Protein AF-A0A732A1H0-F1 (afdb_monomer_lite)

Structure (mmCIF, N/CA/C/O backbone):
data_AF-A0A732A1H0-F1
#
_entry.id   AF-A0A732A1H0-F1
#
loop_
_atom_site.group_PDB
_atom_site.id
_atom_site.type_symbol
_atom_site.label_atom_id
_atom_site.label_alt_id
_atom_site.label_comp_id
_atom_site.label_asym_id
_atom_site.label_entity_id
_atom_site.label_seq_id
_atom_site.pdbx_PDB_ins_code
_atom_site.Cartn_x
_atom_site.Cartn_y
_atom_site.Cartn_z
_atom_site.occupancy
_atom_site.B_iso_or_equiv
_atom_site.auth_seq_id
_atom_site.auth_comp_id
_atom_site.auth_asym_id
_atom_site.auth_atom_id
_atom_site.pdbx_PDB_model_num
ATOM 1 N N . MET A 1 1 ? 41.959 -55.874 57.777 1.00 43.78 1 MET A N 1
ATOM 2 C CA . MET A 1 1 ? 41.875 -55.236 56.446 1.00 43.78 1 MET A CA 1
ATOM 3 C C . MET A 1 1 ? 40.471 -55.474 55.916 1.00 43.78 1 MET A C 1
ATOM 5 O O . MET A 1 1 ? 40.170 -56.591 55.535 1.00 43.78 1 MET A O 1
ATOM 9 N N . SER A 1 2 ? 39.591 -54.479 55.993 1.00 42.12 2 SER A N 1
ATOM 10 C CA . SER A 1 2 ? 38.281 -54.511 55.333 1.00 42.12 2 SER A CA 1
ATOM 11 C C . SER A 1 2 ? 37.982 -53.074 54.918 1.00 42.12 2 SER A C 1
ATOM 13 O O . SER A 1 2 ? 37.911 -52.189 55.769 1.00 42.12 2 SER A O 1
ATOM 15 N N . ALA A 1 3 ? 38.016 -52.821 53.612 1.00 48.78 3 ALA A N 1
ATOM 16 C CA . ALA A 1 3 ? 38.018 -51.485 53.035 1.00 48.78 3 ALA A CA 1
ATOM 17 C C . ALA A 1 3 ? 36.585 -50.962 52.882 1.00 48.78 3 ALA A C 1
ATOM 19 O O . ALA A 1 3 ? 35.727 -51.621 52.302 1.00 48.78 3 ALA A O 1
ATOM 20 N N . ALA A 1 4 ? 36.364 -49.761 53.411 1.00 48.00 4 ALA A N 1
ATOM 21 C CA . ALA A 1 4 ? 35.123 -49.011 53.344 1.00 48.00 4 ALA A CA 1
ATOM 22 C C . ALA A 1 4 ? 34.749 -48.646 51.895 1.00 48.00 4 ALA A C 1
ATOM 24 O O . ALA A 1 4 ? 35.547 -48.054 51.163 1.00 48.00 4 ALA A O 1
ATOM 25 N N . SER A 1 5 ? 33.514 -48.960 51.502 1.00 50.69 5 SER A N 1
ATOM 26 C CA . SER A 1 5 ? 32.904 -48.497 50.254 1.00 50.69 5 SER A CA 1
ATOM 27 C C . SER A 1 5 ? 32.597 -47.000 50.346 1.00 50.69 5 SER A C 1
ATOM 29 O O . SER A 1 5 ? 31.922 -46.540 51.265 1.00 50.69 5 SER A O 1
ATOM 31 N N . ARG A 1 6 ? 33.140 -46.232 49.398 1.00 56.66 6 ARG A N 1
ATOM 32 C CA . ARG A 1 6 ? 33.041 -44.770 49.338 1.00 56.66 6 ARG A CA 1
ATOM 33 C C . ARG A 1 6 ? 31.642 -44.323 48.904 1.00 56.66 6 ARG A C 1
ATOM 35 O O . ARG A 1 6 ? 31.162 -44.716 47.846 1.00 56.66 6 ARG A O 1
ATOM 42 N N . LEU A 1 7 ? 31.048 -43.453 49.717 1.00 49.00 7 LEU A N 1
ATOM 43 C CA . LEU A 1 7 ? 29.914 -42.594 49.382 1.00 49.00 7 LEU A CA 1
ATOM 44 C C . LEU A 1 7 ? 30.325 -41.578 48.304 1.00 49.00 7 LEU A C 1
ATOM 46 O O . LEU A 1 7 ? 31.336 -40.894 48.462 1.00 49.00 7 LEU A O 1
ATOM 50 N N . TYR A 1 8 ? 29.518 -41.437 47.253 1.00 52.94 8 TYR A N 1
ATOM 51 C CA . TYR A 1 8 ? 29.560 -40.297 46.334 1.00 52.94 8 TYR A CA 1
ATOM 52 C C . TYR A 1 8 ? 28.301 -39.442 46.545 1.00 52.94 8 TYR A C 1
ATOM 54 O O . TYR A 1 8 ? 27.202 -39.939 46.296 1.00 52.94 8 TYR A O 1
ATOM 62 N N . PRO A 1 9 ? 28.419 -38.171 46.971 1.00 54.25 9 PRO A N 1
ATOM 63 C CA . PRO A 1 9 ? 27.331 -37.210 46.879 1.00 54.25 9 PRO A CA 1
ATOM 64 C C . PRO A 1 9 ? 27.423 -36.491 45.523 1.00 54.25 9 PRO A C 1
ATOM 66 O O . PRO A 1 9 ? 28.395 -35.784 45.260 1.00 54.25 9 PRO A O 1
ATOM 69 N N . LEU A 1 10 ? 26.430 -36.669 44.647 1.00 57.62 10 LEU A N 1
ATOM 70 C CA . LEU A 1 10 ? 26.255 -35.791 43.485 1.00 57.62 10 LEU A CA 1
ATOM 71 C C . LEU A 1 10 ? 25.492 -34.530 43.929 1.00 57.62 10 LEU A C 1
ATOM 73 O O . LEU A 1 10 ? 24.418 -34.668 44.522 1.00 57.62 10 LEU A O 1
ATOM 77 N N . PRO A 1 11 ? 26.011 -33.315 43.675 1.00 56.72 11 PRO A N 1
ATOM 78 C CA . PRO A 1 11 ? 25.349 -32.089 44.074 1.00 56.72 11 PRO A CA 1
ATOM 79 C C . PRO A 1 11 ? 24.254 -31.674 43.082 1.00 56.72 11 PRO A C 1
ATOM 81 O O . PRO A 1 11 ? 24.301 -31.946 41.885 1.00 56.72 11 PRO A O 1
ATOM 84 N N . PHE A 1 12 ? 23.277 -30.993 43.668 1.00 50.62 12 PHE A N 1
ATOM 85 C CA . PHE A 1 12 ? 22.170 -30.231 43.107 1.00 50.62 12 PHE A CA 1
ATOM 86 C C . PHE A 1 12 ? 22.496 -29.299 41.915 1.00 50.62 12 PHE A C 1
ATOM 88 O O . PHE A 1 12 ? 23.623 -28.838 41.757 1.00 50.62 12 PHE A O 1
ATOM 95 N N . LEU A 1 13 ? 21.396 -28.851 41.281 1.00 52.66 13 LEU A N 1
ATOM 96 C CA . LEU A 1 13 ? 21.139 -27.498 40.740 1.00 52.66 13 LEU A CA 1
ATOM 97 C C . LEU A 1 13 ? 21.421 -27.237 39.243 1.00 52.66 13 LEU A C 1
ATOM 99 O O . LEU A 1 13 ? 22.542 -26.929 38.859 1.00 52.66 13 LEU A O 1
ATOM 103 N N . ALA A 1 14 ? 20.348 -27.233 38.434 1.00 54.47 14 ALA A N 1
ATOM 104 C CA . ALA A 1 14 ? 19.978 -26.129 37.523 1.00 54.47 14 ALA A CA 1
ATOM 105 C C . ALA A 1 14 ? 18.698 -26.470 36.719 1.00 54.47 14 ALA A C 1
ATOM 107 O O . ALA A 1 14 ? 18.760 -26.886 35.566 1.00 54.47 14 ALA A O 1
ATOM 108 N N . VAL A 1 15 ? 17.519 -26.279 37.319 1.00 60.56 15 VAL A N 1
ATOM 109 C CA . VAL A 1 15 ? 16.239 -26.174 36.591 1.00 60.56 15 VAL A CA 1
ATOM 110 C C . VAL A 1 15 ? 15.593 -24.856 37.008 1.00 60.56 15 VAL A C 1
ATOM 112 O O . VAL A 1 15 ? 15.046 -24.768 38.101 1.00 60.56 15 VAL A O 1
ATOM 115 N N . ALA A 1 16 ? 15.751 -23.826 36.175 1.00 59.09 16 ALA A N 1
ATOM 116 C CA . ALA A 1 16 ? 15.149 -22.483 36.249 1.00 59.09 16 ALA A CA 1
ATOM 117 C C . ALA A 1 16 ? 15.863 -21.641 35.166 1.00 59.09 16 ALA A C 1
ATOM 119 O O . ALA A 1 16 ? 17.081 -21.566 35.201 1.00 59.09 16 ALA A O 1
ATOM 120 N N . ILE A 1 17 ? 15.279 -21.011 34.144 1.00 59.12 17 ILE A N 1
ATOM 121 C CA . ILE A 1 17 ? 13.940 -20.489 33.869 1.00 59.12 17 ILE A CA 1
ATOM 122 C C . ILE A 1 17 ? 13.812 -20.447 32.334 1.00 59.12 17 ILE A C 1
ATOM 124 O O . ILE A 1 17 ? 14.546 -19.713 31.679 1.00 59.12 17 ILE A O 1
ATOM 128 N N . LEU A 1 18 ? 12.877 -21.198 31.752 1.00 52.94 18 LEU A N 1
ATOM 129 C CA . LEU A 1 18 ? 12.307 -20.854 30.446 1.00 52.94 18 LEU A CA 1
ATOM 130 C C . LEU A 1 18 ? 10.990 -20.136 30.738 1.00 52.94 18 LEU A C 1
ATOM 132 O O . LEU A 1 18 ? 9.916 -20.731 30.711 1.00 52.94 18 LEU A O 1
ATOM 136 N N . ALA A 1 19 ? 11.088 -18.852 31.087 1.00 56.38 19 ALA A N 1
ATOM 137 C CA . ALA A 1 19 ? 9.957 -17.944 31.004 1.00 56.38 19 ALA A CA 1
ATOM 138 C C . ALA A 1 19 ? 9.660 -17.774 29.513 1.00 56.38 19 ALA A C 1
ATOM 140 O O . ALA A 1 19 ? 10.233 -16.924 28.836 1.00 56.38 19 ALA A O 1
ATOM 141 N N . GLY A 1 20 ? 8.828 -18.667 28.979 1.00 47.25 20 GLY A N 1
ATOM 142 C CA . GLY A 1 20 ? 8.253 -18.487 27.662 1.00 47.25 20 GLY A CA 1
ATOM 143 C C . GLY A 1 20 ? 7.483 -17.173 27.653 1.00 47.25 20 GLY A C 1
ATOM 144 O O . GLY A 1 20 ? 6.598 -16.962 28.484 1.00 47.25 20 GLY A O 1
ATOM 145 N N . CYS A 1 21 ? 7.810 -16.298 26.703 1.00 56.75 21 CYS A N 1
ATOM 146 C CA . CYS A 1 21 ? 6.903 -15.258 26.244 1.00 56.75 21 CYS A CA 1
ATOM 147 C C . CYS A 1 21 ? 5.673 -15.953 25.652 1.00 56.75 21 CYS A C 1
ATOM 149 O O . CYS A 1 21 ? 5.585 -16.204 24.454 1.00 56.75 21 CYS A O 1
ATOM 151 N N . SER A 1 22 ? 4.740 -16.324 26.524 1.00 49.91 22 SER A N 1
ATOM 152 C CA . SER A 1 22 ? 3.372 -16.632 26.151 1.00 49.91 22 SER A CA 1
ATOM 153 C C . SER A 1 22 ? 2.781 -15.333 25.615 1.00 49.91 22 SER A C 1
ATOM 155 O O . SER A 1 22 ? 2.341 -14.481 26.388 1.00 49.91 22 SER A O 1
ATOM 157 N N . SER A 1 23 ? 2.791 -15.175 24.292 1.00 51.81 23 SER A N 1
ATOM 158 C CA . SER A 1 23 ? 1.865 -14.292 23.596 1.00 51.81 23 SER A CA 1
ATOM 159 C C . SER A 1 23 ? 0.466 -14.583 24.131 1.00 51.81 23 SER A C 1
ATOM 161 O O . SER A 1 23 ? -0.092 -15.648 23.876 1.00 51.81 23 SER A O 1
ATOM 163 N N . GLN A 1 24 ? -0.086 -13.660 24.920 1.00 47.75 24 GLN A N 1
ATOM 164 C CA . GLN A 1 24 ? -1.501 -13.666 25.268 1.00 47.75 24 GLN A CA 1
ATOM 165 C C . GLN A 1 24 ? -2.293 -13.335 24.002 1.00 47.75 24 GLN A C 1
ATOM 167 O O . GLN A 1 24 ? -2.708 -12.206 23.765 1.00 47.75 24 GLN A O 1
ATOM 172 N N . SER A 1 25 ? -2.476 -14.342 23.158 1.00 49.91 25 SER A N 1
ATOM 173 C CA . SER A 1 25 ? -3.512 -14.347 22.141 1.00 49.91 25 SER A CA 1
ATOM 174 C C . SER A 1 25 ? -4.854 -14.480 22.863 1.00 49.91 25 SER A C 1
ATOM 176 O O . SER A 1 25 ? -5.181 -15.544 23.379 1.00 49.91 25 SER A O 1
ATOM 178 N N . GLY A 1 26 ? -5.603 -13.378 22.933 1.00 51.31 26 GLY A N 1
ATOM 179 C CA . GLY A 1 26 ? -7.014 -13.363 23.320 1.00 51.31 26 GLY A CA 1
ATOM 180 C C . GLY A 1 26 ? -7.285 -13.570 24.811 1.00 51.31 26 GLY A C 1
ATOM 181 O O . GLY A 1 26 ? -7.763 -14.625 25.224 1.00 51.31 26 GLY A O 1
ATOM 182 N N . GLN A 1 27 ? -7.091 -12.529 25.625 1.00 43.72 27 GLN A N 1
ATOM 183 C CA . GLN A 1 27 ? -7.929 -12.403 26.819 1.00 43.72 27 GLN A CA 1
ATOM 184 C C . GLN A 1 27 ? -9.376 -12.155 26.348 1.00 43.72 27 GLN A C 1
ATOM 186 O O . GLN A 1 27 ? -9.593 -11.271 25.517 1.00 43.72 27 GLN A O 1
ATOM 191 N N . PRO A 1 28 ? -10.375 -12.919 26.826 1.00 46.03 28 PRO A N 1
ATOM 192 C CA . PRO A 1 28 ? -11.767 -12.585 26.574 1.00 46.03 28 PRO A CA 1
ATOM 193 C C . PRO A 1 28 ? -12.039 -11.220 27.208 1.00 46.03 28 PRO A C 1
ATOM 195 O O . PRO A 1 28 ? -11.762 -11.029 28.393 1.00 46.03 28 PRO A O 1
ATOM 198 N N . VAL A 1 29 ? -12.550 -10.287 26.397 1.00 55.53 29 VAL A N 1
ATOM 199 C CA . VAL A 1 29 ? -12.941 -8.927 26.794 1.00 55.53 29 VAL A CA 1
ATOM 200 C C . VAL A 1 29 ? -13.600 -8.980 28.167 1.00 55.53 29 VAL A C 1
ATOM 202 O O . VAL A 1 29 ? -14.554 -9.742 28.371 1.00 55.53 29 VAL A O 1
ATOM 205 N N . SER A 1 30 ? -13.065 -8.212 29.121 1.00 51.94 30 SER A N 1
ATOM 206 C CA . SER A 1 30 ? -13.624 -8.170 30.468 1.00 51.94 30 SER A CA 1
ATOM 207 C C . SER A 1 30 ? -15.124 -7.866 30.365 1.00 51.94 30 SER A C 1
ATOM 209 O O . SER A 1 30 ? -15.546 -6.897 29.727 1.00 51.94 30 SER A O 1
ATOM 211 N N . LYS A 1 31 ? -15.960 -8.754 30.916 1.00 48.72 31 LYS A N 1
ATOM 212 C CA . LYS A 1 31 ? -17.414 -8.560 30.982 1.00 48.72 31 LYS A CA 1
ATOM 213 C C . LYS A 1 31 ? -17.686 -7.258 31.747 1.00 48.72 31 LYS A C 1
ATOM 215 O O . LYS A 1 31 ? -17.691 -7.274 32.973 1.00 48.72 31 LYS A O 1
ATOM 220 N N . GLY A 1 32 ? -17.907 -6.149 31.039 1.00 57.16 32 GLY A N 1
ATOM 221 C CA . GLY A 1 32 ? -18.253 -4.867 31.663 1.00 57.16 32 GLY A CA 1
ATOM 222 C C . GLY A 1 32 ? -17.909 -3.594 30.888 1.00 57.16 32 GLY A C 1
ATOM 223 O O . GLY A 1 32 ? -18.379 -2.527 31.285 1.00 57.16 32 GLY A O 1
ATOM 224 N N . GLU A 1 33 ? -17.134 -3.653 29.804 1.00 65.25 33 GLU A N 1
ATOM 225 C CA . GLU A 1 33 ? -16.800 -2.434 29.059 1.00 65.25 33 GLU A CA 1
ATOM 226 C C . GLU A 1 33 ? -18.007 -1.919 28.251 1.00 65.25 33 GLU A C 1
ATOM 228 O O . GLU A 1 33 ? -18.634 -2.657 27.487 1.00 65.25 33 GLU A O 1
ATOM 233 N N . LYS A 1 34 ? -18.382 -0.649 28.458 1.00 77.25 34 LYS A N 1
ATOM 234 C CA . LYS A 1 34 ? -19.536 -0.039 27.784 1.00 77.25 34 LYS A CA 1
ATOM 235 C C . LYS A 1 34 ? -19.195 0.237 26.313 1.00 77.25 34 LYS A C 1
ATOM 237 O O . LYS A 1 34 ? -18.153 0.842 26.067 1.00 77.25 34 LYS A O 1
ATOM 242 N N . PRO A 1 35 ? -20.077 -0.117 25.359 1.00 86.19 35 PRO A N 1
ATOM 243 C CA . PRO A 1 35 ? -19.950 0.306 23.968 1.00 86.19 35 PRO A CA 1
ATOM 244 C C . PRO A 1 35 ? -19.762 1.823 23.862 1.00 86.19 35 PRO A C 1
ATOM 246 O O . PRO A 1 35 ? -20.514 2.582 24.479 1.00 86.19 35 PRO A O 1
ATOM 249 N N . VAL A 1 36 ? -18.777 2.260 23.080 1.00 94.31 36 VAL A N 1
ATOM 250 C CA . VAL A 1 36 ? -18.505 3.680 22.812 1.00 94.31 36 VAL A CA 1
ATOM 251 C C . VAL A 1 36 ? -18.830 4.041 21.365 1.00 94.31 36 VAL A C 1
ATOM 253 O O . VAL A 1 36 ? -18.897 3.176 20.491 1.00 94.31 36 VAL A O 1
ATOM 256 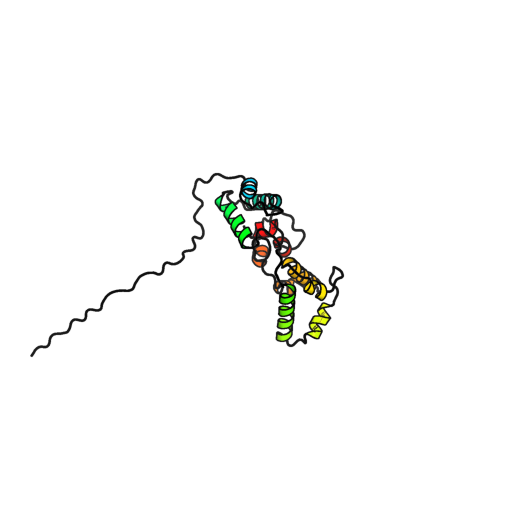N N . ASP A 1 37 ? -19.013 5.334 21.090 1.00 97.00 37 ASP A N 1
ATOM 257 C CA . ASP A 1 37 ? -19.057 5.815 19.708 1.00 97.00 37 ASP A CA 1
ATOM 258 C C . ASP A 1 37 ? -17.647 5.798 19.104 1.00 97.00 37 ASP A C 1
ATOM 260 O O . ASP A 1 37 ? -16.789 6.613 19.461 1.00 97.00 37 ASP A O 1
ATOM 264 N N . VAL A 1 38 ? -17.416 4.864 18.178 1.00 97.44 38 VAL A N 1
ATOM 265 C CA . VAL A 1 38 ? -16.110 4.631 17.549 1.00 97.44 38 VAL A CA 1
ATOM 266 C C . VAL A 1 38 ? -15.572 5.903 16.899 1.00 97.44 38 VAL A C 1
ATOM 268 O O . VAL A 1 38 ? -14.420 6.271 17.125 1.00 97.44 38 VAL A O 1
ATOM 271 N N . ALA A 1 39 ? -16.404 6.617 16.137 1.00 97.38 39 ALA A N 1
ATOM 272 C CA . ALA A 1 39 ? -15.960 7.800 15.408 1.00 97.38 39 ALA A CA 1
ATOM 273 C C . ALA A 1 39 ? -15.531 8.929 16.362 1.00 97.38 39 ALA A C 1
ATOM 275 O O . ALA A 1 39 ? -14.515 9.583 16.129 1.00 97.38 39 ALA A O 1
ATOM 276 N N . SER A 1 40 ? -16.270 9.152 17.454 1.00 97.19 40 SER A N 1
ATOM 277 C CA . SER A 1 40 ? -15.900 10.127 18.488 1.00 97.19 40 SER A CA 1
ATOM 278 C C . SER A 1 40 ? -14.568 9.786 19.163 1.00 97.19 40 SER A C 1
ATOM 280 O O . SER A 1 40 ? -13.690 10.648 19.258 1.00 97.19 40 SER A O 1
ATOM 282 N N . VAL A 1 41 ? -14.357 8.524 19.555 1.00 97.25 41 VAL A N 1
ATOM 283 C CA . VAL A 1 41 ? -13.092 8.101 20.182 1.00 97.25 41 VAL A CA 1
ATOM 284 C C . VAL A 1 41 ? -11.920 8.239 19.213 1.00 97.25 41 VAL A C 1
ATOM 286 O O . VAL A 1 41 ? -10.873 8.755 19.605 1.00 97.25 41 VAL A O 1
ATOM 289 N N . VAL A 1 42 ? -12.094 7.860 17.943 1.00 97.50 42 VAL A N 1
ATOM 290 C CA . VAL A 1 42 ? -11.058 8.036 16.914 1.00 97.50 42 VAL A CA 1
ATOM 291 C C . VAL A 1 42 ? -10.671 9.508 16.777 1.00 97.50 42 VAL A C 1
ATOM 293 O O . VAL A 1 42 ? -9.484 9.832 16.837 1.00 97.50 42 VAL A O 1
ATOM 296 N N . ARG A 1 43 ? -11.648 10.422 16.689 1.00 96.06 43 ARG A N 1
ATOM 297 C CA . ARG A 1 43 ? -11.370 11.869 16.672 1.00 96.06 43 ARG A CA 1
ATOM 298 C C . ARG A 1 43 ? -10.596 12.305 17.904 1.00 96.06 43 ARG A C 1
ATOM 300 O O . ARG A 1 43 ? -9.642 13.060 17.771 1.00 96.06 43 ARG A O 1
ATOM 307 N N . GLN A 1 44 ? -10.973 11.840 19.089 1.00 96.00 44 GLN A N 1
ATOM 308 C CA . GLN A 1 44 ? -10.312 12.247 20.323 1.00 96.00 44 GLN A CA 1
ATOM 309 C C . GLN A 1 44 ? -8.867 11.732 20.420 1.00 96.00 44 GLN A C 1
ATOM 311 O O . GLN A 1 44 ? -8.002 12.441 20.930 1.00 96.00 44 GLN A O 1
ATOM 316 N N . LYS A 1 45 ? -8.610 10.498 19.971 1.00 96.00 45 LYS A N 1
ATOM 317 C CA . LYS A 1 45 ? -7.331 9.799 20.175 1.00 96.00 45 LYS A CA 1
ATOM 318 C C . LYS A 1 45 ? -6.332 9.987 19.037 1.00 96.00 45 LYS A C 1
ATOM 320 O O . LYS A 1 45 ? -5.132 9.924 19.291 1.00 96.00 45 LYS A O 1
ATOM 325 N N . MET A 1 46 ? -6.786 10.241 17.809 1.00 96.00 46 MET A N 1
ATOM 326 C CA . MET A 1 46 ? -5.875 10.522 16.700 1.00 96.00 46 MET A CA 1
ATOM 327 C C . MET A 1 46 ? -5.171 11.878 16.876 1.00 96.00 46 MET A C 1
ATOM 329 O O . MET A 1 46 ? -5.845 12.874 17.166 1.00 96.00 46 MET A O 1
ATOM 333 N N . PRO A 1 47 ? -3.849 11.960 16.620 1.00 95.00 47 PRO A N 1
ATOM 334 C CA . PRO A 1 47 ? -3.106 13.214 16.646 1.00 95.00 47 PRO A CA 1
ATOM 335 C C . PRO A 1 47 ? -3.705 14.271 15.716 1.00 95.00 47 PRO A C 1
ATOM 337 O O . PRO A 1 47 ? -4.129 13.975 14.598 1.00 95.00 47 PRO A O 1
ATOM 340 N N . ALA A 1 48 ? -3.673 15.533 16.148 1.00 92.50 48 ALA A N 1
ATOM 341 C CA . ALA A 1 48 ? -4.203 16.654 15.371 1.00 92.50 48 ALA A CA 1
ATOM 342 C C . ALA A 1 48 ? -3.445 16.921 14.057 1.00 92.50 48 ALA A C 1
ATOM 344 O O . ALA A 1 48 ? -3.989 17.574 13.173 1.00 92.50 48 ALA A O 1
ATOM 345 N N . SER A 1 49 ? -2.217 16.411 13.920 1.00 92.06 49 SER A N 1
ATOM 346 C CA . SER A 1 49 ? -1.385 16.533 12.717 1.00 92.06 49 SER A CA 1
ATOM 347 C C . SER A 1 49 ? -1.844 15.654 11.549 1.00 92.06 49 SER A C 1
ATOM 349 O O . SER A 1 49 ? -1.409 15.878 10.418 1.00 92.06 49 SER A O 1
ATOM 351 N N . VAL A 1 50 ? -2.705 14.660 11.790 1.00 93.62 50 VAL A N 1
ATOM 352 C CA . VAL A 1 50 ? -3.231 13.803 10.722 1.00 93.62 50 VAL A CA 1
ATOM 353 C C . VAL A 1 50 ? -4.231 14.598 9.880 1.00 93.62 50 VAL A C 1
ATOM 355 O O . VAL A 1 50 ? -5.167 15.186 10.417 1.00 93.62 50 VAL A O 1
ATOM 358 N N . LYS A 1 51 ? -4.046 14.610 8.555 1.00 87.69 51 LYS A N 1
ATOM 359 C CA . LYS A 1 51 ? -4.845 15.437 7.632 1.00 87.69 51 LYS A CA 1
ATOM 360 C C . LYS A 1 51 ? -6.313 15.002 7.554 1.00 87.69 51 LYS A C 1
ATOM 362 O O . LYS A 1 51 ? -7.202 15.832 7.704 1.00 87.69 51 LYS A O 1
ATOM 367 N N . ASP A 1 52 ? -6.567 13.703 7.395 1.00 89.19 52 ASP A N 1
ATOM 368 C CA . ASP A 1 52 ? -7.896 13.174 7.048 1.00 89.19 52 ASP A CA 1
ATOM 369 C C . ASP A 1 52 ? -8.614 12.493 8.228 1.00 89.19 52 ASP A C 1
ATOM 371 O O . ASP A 1 52 ? -9.280 11.472 8.061 1.00 89.19 52 ASP A O 1
ATOM 375 N N . ARG A 1 53 ? -8.494 13.042 9.446 1.00 94.62 53 ARG A N 1
ATOM 376 C CA . ARG A 1 53 ? -9.029 12.434 10.691 1.00 94.62 53 ARG A CA 1
ATOM 377 C C . ARG A 1 53 ? -10.503 12.037 10.610 1.00 94.62 53 ARG A C 1
ATOM 379 O O . ARG A 1 53 ? -10.885 11.002 11.146 1.00 94.62 53 ARG A O 1
ATOM 386 N N . GLU A 1 54 ? -11.324 12.833 9.930 1.00 95.00 54 GLU A N 1
ATOM 387 C CA . GLU A 1 54 ? -12.747 12.522 9.746 1.00 95.00 54 GLU A CA 1
ATOM 388 C C . GLU A 1 54 ? -12.977 11.305 8.846 1.00 95.00 54 GLU A C 1
ATOM 390 O O . GLU A 1 54 ? -13.856 10.489 9.129 1.00 95.00 54 GLU A O 1
ATOM 395 N N . ALA A 1 55 ? -12.174 11.145 7.790 1.00 95.12 55 ALA A N 1
ATOM 396 C CA . ALA A 1 55 ? -12.248 9.971 6.927 1.00 95.12 55 ALA A CA 1
ATOM 397 C C . ALA A 1 55 ? -11.840 8.711 7.702 1.00 95.12 55 ALA A C 1
ATOM 399 O O . ALA A 1 55 ? -12.570 7.725 7.684 1.00 95.12 55 ALA A O 1
ATOM 400 N N . TRP A 1 56 ? -10.755 8.784 8.477 1.00 97.12 56 TRP A N 1
ATOM 401 C CA . TRP A 1 56 ? -10.325 7.702 9.368 1.00 97.12 56 TRP A CA 1
ATOM 402 C C . TRP A 1 56 ? -11.401 7.317 10.388 1.00 97.12 56 TRP A C 1
ATOM 404 O O . TRP A 1 56 ? -11.719 6.140 10.534 1.00 97.12 56 TRP A O 1
ATOM 414 N N . ALA A 1 57 ? -12.012 8.295 11.061 1.00 97.81 57 ALA A N 1
ATOM 415 C CA . ALA A 1 57 ? -13.083 8.046 12.024 1.00 97.81 57 ALA A CA 1
ATOM 416 C C . ALA A 1 57 ? -14.281 7.327 11.388 1.00 97.81 57 ALA A C 1
ATOM 418 O O . ALA A 1 57 ? -14.823 6.385 11.970 1.00 97.81 57 ALA A O 1
ATOM 419 N N . LYS A 1 58 ? -14.679 7.744 10.181 1.00 98.12 58 LYS A N 1
ATOM 420 C CA . LYS A 1 58 ? -15.769 7.115 9.428 1.00 98.12 58 LYS A CA 1
ATOM 421 C C . LYS A 1 58 ? -15.414 5.698 8.973 1.00 98.12 58 LYS A C 1
ATOM 423 O O . LYS A 1 58 ? -16.248 4.797 9.103 1.00 98.12 58 LYS A O 1
ATOM 428 N N . ASP A 1 59 ? -14.213 5.509 8.441 1.00 98.00 59 ASP A N 1
ATOM 429 C CA . ASP A 1 59 ? -13.761 4.226 7.910 1.00 98.00 59 ASP A CA 1
ATOM 430 C C . ASP A 1 59 ? -13.623 3.199 9.041 1.00 98.00 59 ASP A C 1
ATOM 432 O O . ASP A 1 59 ? -14.221 2.131 8.948 1.00 98.00 59 ASP A O 1
ATOM 436 N N . ILE A 1 60 ? -12.986 3.553 10.167 1.00 98.31 60 ILE A N 1
ATOM 437 C CA . ILE A 1 60 ? -12.876 2.675 11.348 1.00 98.31 60 ILE A CA 1
ATOM 438 C C . ILE A 1 60 ? -14.261 2.345 11.921 1.00 98.31 60 ILE A C 1
ATOM 440 O O . ILE A 1 60 ? -14.548 1.182 12.200 1.00 98.31 60 ILE A O 1
ATOM 444 N N . ALA A 1 61 ? -15.158 3.327 12.063 1.00 98.38 61 ALA A N 1
ATOM 445 C CA . ALA A 1 61 ? -16.513 3.062 12.554 1.00 98.38 61 ALA A CA 1
ATOM 446 C C . ALA A 1 61 ? -17.288 2.098 11.638 1.00 98.38 61 ALA A C 1
ATOM 448 O O . ALA A 1 61 ? -18.007 1.217 12.117 1.00 98.38 61 ALA A O 1
ATOM 449 N N . THR A 1 62 ? -17.120 2.236 10.321 1.00 98.56 62 THR A N 1
ATOM 450 C CA . THR A 1 62 ? -17.726 1.327 9.341 1.00 98.56 62 THR A CA 1
ATOM 451 C C . THR A 1 62 ? -17.104 -0.065 9.425 1.00 98.56 62 THR A C 1
ATOM 453 O O . THR A 1 62 ? -17.846 -1.046 9.426 1.00 98.56 62 THR A O 1
ATOM 456 N N . THR A 1 63 ? -15.781 -0.161 9.575 1.00 98.38 63 THR A N 1
ATOM 457 C CA . THR A 1 63 ? -15.066 -1.425 9.786 1.00 98.38 63 THR A CA 1
ATOM 458 C C . THR A 1 63 ? -15.607 -2.168 11.001 1.00 98.38 63 THR A C 1
ATOM 460 O O . THR A 1 63 ? -16.130 -3.271 10.837 1.00 98.38 63 THR A O 1
ATOM 463 N N . PHE A 1 64 ? -15.632 -1.526 12.175 1.00 98.38 64 PHE A N 1
ATOM 464 C CA . PHE A 1 64 ? -16.160 -2.115 13.412 1.00 98.38 64 PHE A CA 1
ATOM 465 C C . PHE A 1 64 ? -17.594 -2.615 13.244 1.00 98.38 64 PHE A C 1
ATOM 467 O O . PHE A 1 64 ? -17.910 -3.746 13.614 1.00 98.38 64 PHE A O 1
ATOM 474 N N . LYS A 1 65 ? -18.460 -1.795 12.640 1.00 98.06 65 LYS A N 1
ATOM 475 C CA . LYS A 1 65 ? -19.858 -2.162 12.408 1.00 98.06 65 LYS A CA 1
ATOM 476 C C . LYS A 1 65 ? -19.994 -3.348 11.451 1.00 98.06 65 LYS A C 1
ATOM 478 O O . LYS A 1 65 ? -20.782 -4.247 11.719 1.00 98.06 65 LYS A O 1
ATOM 483 N N . SER A 1 66 ? -19.268 -3.336 10.335 1.00 98.00 66 SER A N 1
ATOM 484 C CA . SER A 1 66 ? -19.382 -4.359 9.286 1.00 98.00 66 SER A CA 1
ATOM 485 C C . SER A 1 66 ? -18.861 -5.728 9.721 1.00 98.00 66 SER A C 1
ATOM 487 O O . SER A 1 66 ? -19.416 -6.742 9.311 1.00 98.00 66 SER A O 1
ATOM 489 N N . GLN A 1 67 ? -17.842 -5.752 10.580 1.00 96.94 67 GLN A N 1
ATOM 490 C CA . GLN A 1 67 ? -17.244 -6.979 11.098 1.00 96.94 67 GLN A CA 1
ATOM 491 C C . GLN A 1 67 ? -17.836 -7.422 12.449 1.00 96.94 67 GLN A C 1
ATOM 493 O O . GLN A 1 67 ? -17.496 -8.489 12.952 1.00 96.94 67 GLN A O 1
ATOM 498 N N . GLY A 1 68 ? -18.728 -6.623 13.049 1.00 96.00 68 GLY A N 1
ATOM 499 C CA . GLY A 1 68 ? -19.344 -6.938 14.341 1.00 96.00 68 GLY A CA 1
ATOM 500 C C . GLY A 1 68 ? -18.372 -6.870 15.524 1.00 96.00 68 GLY A C 1
ATOM 501 O O . GLY A 1 68 ? -18.550 -7.590 16.506 1.00 96.00 68 GLY A O 1
ATOM 502 N N . LEU A 1 69 ? -17.345 -6.022 15.437 1.00 95.88 69 LEU A N 1
ATOM 503 C CA . LEU A 1 69 ? -16.343 -5.862 16.489 1.00 95.88 69 LEU A CA 1
ATOM 504 C C . LEU A 1 69 ? -16.922 -5.107 17.683 1.00 95.88 69 LEU A C 1
ATOM 506 O O . LEU A 1 69 ? -17.688 -4.154 17.525 1.00 95.88 69 LEU A O 1
ATOM 510 N N . ALA A 1 70 ? -16.511 -5.497 18.891 1.00 95.81 70 ALA A N 1
ATOM 511 C CA . ALA A 1 70 ? -16.900 -4.791 20.103 1.00 95.81 70 ALA A CA 1
ATOM 512 C C . ALA A 1 70 ? -16.314 -3.364 20.082 1.00 95.81 70 ALA A C 1
ATOM 514 O O . ALA A 1 70 ? -15.088 -3.217 20.043 1.00 95.81 70 ALA A O 1
ATOM 515 N N . PRO A 1 71 ? -17.146 -2.306 20.117 1.00 96.06 71 PRO A N 1
ATOM 516 C CA . PRO A 1 71 ? -16.672 -0.929 20.084 1.00 96.06 71 PRO A CA 1
ATOM 517 C C . PRO A 1 71 ? -16.229 -0.513 21.489 1.00 96.06 71 PRO A C 1
ATOM 519 O O . PRO A 1 71 ? -16.945 0.196 22.193 1.00 96.06 71 PRO A O 1
ATOM 522 N N . THR A 1 72 ? -15.071 -1.007 21.922 1.00 96.38 72 THR A N 1
ATOM 523 C CA . THR A 1 72 ? -14.425 -0.634 23.187 1.00 96.38 72 THR A CA 1
ATOM 524 C C . THR A 1 72 ? -13.266 0.322 22.934 1.00 96.38 72 THR A C 1
ATOM 526 O O . THR A 1 72 ? -12.713 0.369 21.833 1.00 96.38 72 THR A O 1
ATOM 529 N N . VAL A 1 73 ? -12.878 1.100 23.949 1.00 95.69 73 VAL A N 1
ATOM 530 C CA . VAL A 1 73 ? -11.733 2.017 23.822 1.00 95.69 73 VAL A CA 1
ATOM 531 C C . VAL A 1 73 ? -10.451 1.233 23.561 1.00 95.69 73 VAL A C 1
ATOM 533 O O . VAL A 1 73 ? -9.634 1.678 22.759 1.00 95.69 73 VAL A O 1
ATOM 536 N N . GLU A 1 74 ? -10.297 0.064 24.188 1.00 95.31 74 GLU A N 1
ATOM 537 C CA . GLU A 1 74 ? -9.164 -0.836 23.967 1.00 95.31 74 GLU A CA 1
ATOM 538 C C . GLU A 1 74 ? -9.043 -1.242 22.491 1.00 95.31 74 GLU A C 1
ATOM 540 O O . GLU A 1 74 ? -8.019 -0.961 21.871 1.00 95.31 74 GLU A O 1
ATOM 545 N N . ASN A 1 75 ? -10.103 -1.792 21.888 1.00 96.25 75 ASN A N 1
ATOM 546 C CA . ASN A 1 75 ? -10.070 -2.236 20.490 1.00 96.25 75 ASN A CA 1
ATOM 547 C C . ASN A 1 75 ? -9.779 -1.083 19.522 1.00 96.25 75 ASN A C 1
ATOM 549 O O . ASN A 1 75 ? -8.990 -1.229 18.590 1.00 96.25 75 ASN A O 1
ATOM 553 N N . ILE A 1 76 ? -10.390 0.084 19.749 1.00 97.88 76 ILE A N 1
ATOM 554 C CA . ILE A 1 76 ? -10.172 1.267 18.907 1.00 97.88 76 ILE A CA 1
ATOM 555 C C . ILE A 1 76 ? -8.718 1.741 19.018 1.00 97.88 76 ILE A C 1
ATOM 557 O O . ILE A 1 76 ? -8.079 2.018 18.003 1.00 97.88 76 ILE A O 1
ATOM 561 N N . CYS A 1 77 ? -8.175 1.817 20.236 1.00 97.38 77 CYS A N 1
ATOM 562 C CA . CYS A 1 77 ? -6.786 2.212 20.459 1.00 97.38 77 CYS A CA 1
ATOM 563 C C . CYS A 1 77 ? -5.797 1.215 19.845 1.00 97.38 77 CYS A C 1
ATOM 565 O O . CYS A 1 77 ? -4.777 1.656 19.326 1.00 97.38 77 CYS A O 1
ATOM 567 N N . SER A 1 78 ? -6.102 -0.085 19.844 1.00 97.75 78 SER A N 1
ATOM 568 C CA . SER A 1 78 ? -5.284 -1.108 19.182 1.00 97.75 78 SER A CA 1
ATOM 569 C C . SER A 1 78 ? -5.183 -0.873 17.672 1.00 97.75 78 SER A C 1
ATOM 571 O O . SER A 1 78 ? -4.077 -0.835 17.136 1.00 97.75 78 SER A O 1
ATOM 573 N N . VAL A 1 79 ? -6.306 -0.611 16.993 1.00 97.94 79 VAL A N 1
ATOM 574 C CA . VAL A 1 79 ? -6.312 -0.287 15.552 1.00 97.94 79 VAL A CA 1
ATOM 575 C C . VAL A 1 79 ? -5.520 0.990 15.266 1.00 97.94 79 VAL A C 1
ATOM 577 O O . VAL A 1 79 ? -4.687 1.022 14.359 1.00 97.94 79 VAL A O 1
ATOM 580 N N . LEU A 1 80 ? -5.735 2.039 16.065 1.00 97.81 80 LEU A N 1
ATOM 581 C CA . LEU A 1 80 ? -5.007 3.301 15.918 1.00 97.81 80 LEU A CA 1
ATOM 582 C C . LEU A 1 80 ? -3.501 3.135 16.158 1.00 97.81 80 LEU A C 1
ATOM 584 O O . LEU A 1 80 ? -2.702 3.715 15.426 1.00 97.81 80 LEU A O 1
ATOM 588 N N . ALA A 1 81 ? -3.106 2.334 17.148 1.00 97.81 81 ALA A N 1
ATOM 589 C CA . ALA A 1 81 ? -1.706 2.082 17.468 1.00 97.81 81 ALA A CA 1
ATOM 590 C C . ALA A 1 81 ? -0.978 1.378 16.316 1.00 97.81 81 ALA A C 1
ATOM 592 O O . ALA A 1 81 ? 0.096 1.831 15.918 1.00 97.81 81 ALA A O 1
ATOM 593 N N . VAL A 1 82 ? -1.581 0.335 15.735 1.00 97.38 82 VAL A N 1
ATOM 594 C CA . VAL A 1 82 ? -1.014 -0.361 14.568 1.00 97.38 82 VAL A CA 1
ATOM 595 C C . VAL A 1 82 ? -0.904 0.595 13.382 1.00 97.38 82 VAL A C 1
ATOM 597 O O . VAL A 1 82 ? 0.171 0.745 12.813 1.00 97.38 82 VAL A O 1
ATOM 600 N N . ALA A 1 83 ? -1.966 1.332 13.052 1.00 97.00 83 ALA A N 1
ATOM 601 C CA . ALA A 1 83 ? -1.929 2.285 11.944 1.00 97.00 83 ALA A CA 1
ATOM 602 C C . ALA A 1 83 ? -0.873 3.398 12.123 1.00 97.00 83 ALA A C 1
ATOM 604 O O . ALA A 1 83 ? -0.242 3.839 11.157 1.00 97.00 83 ALA A O 1
ATOM 605 N N . GLN A 1 84 ? -0.653 3.855 13.359 1.00 96.31 84 GLN A N 1
ATOM 606 C CA . GLN A 1 84 ? 0.402 4.816 13.682 1.00 96.31 84 GLN A CA 1
ATOM 607 C C . GLN A 1 84 ? 1.800 4.214 13.511 1.00 96.31 84 GLN A C 1
ATOM 609 O O . GLN A 1 84 ? 2.685 4.909 13.010 1.00 96.31 84 GLN A O 1
ATOM 614 N N . GLN A 1 85 ? 2.010 2.968 13.939 1.00 96.12 85 GLN A N 1
ATOM 615 C CA . GLN A 1 85 ? 3.300 2.286 13.835 1.00 96.12 85 GLN A CA 1
ATOM 616 C C . GLN A 1 85 ? 3.654 1.969 12.380 1.00 96.12 85 GLN A C 1
ATOM 618 O O . GLN A 1 85 ? 4.765 2.259 11.945 1.00 96.12 85 GLN A O 1
ATOM 623 N N . GLU A 1 86 ? 2.707 1.403 11.636 1.00 95.19 86 GLU A N 1
ATOM 624 C CA . GLU A 1 86 ? 2.962 0.853 10.304 1.00 95.19 86 GLU A CA 1
ATOM 625 C C . GLU A 1 86 ? 3.073 1.929 9.223 1.00 95.19 86 GLU A C 1
ATOM 627 O O . GLU A 1 86 ? 3.798 1.765 8.243 1.00 95.19 86 GLU A O 1
ATOM 632 N N . SER A 1 87 ? 2.364 3.049 9.378 1.00 94.00 87 SER A N 1
ATOM 633 C CA . SER A 1 87 ? 2.327 4.068 8.326 1.00 94.00 87 SER A CA 1
ATOM 634 C C . SER A 1 87 ? 2.321 5.514 8.802 1.00 94.00 87 SER A C 1
ATOM 636 O O . SER A 1 87 ? 2.337 6.439 7.986 1.00 94.00 87 SER A O 1
ATOM 638 N N . GLY A 1 88 ? 2.263 5.747 10.113 1.00 94.94 88 GLY A N 1
ATOM 639 C CA . GLY A 1 88 ? 2.057 7.089 10.645 1.00 94.94 88 GLY A CA 1
ATOM 640 C C . GLY A 1 88 ? 0.748 7.718 10.168 1.00 94.94 88 GLY A C 1
ATOM 641 O O . GLY A 1 88 ? 0.717 8.916 9.881 1.00 94.94 88 GLY A O 1
ATOM 642 N N . TYR A 1 89 ? -0.311 6.907 10.060 1.00 95.50 89 TYR A N 1
ATOM 643 C CA . TYR A 1 89 ? -1.621 7.294 9.530 1.00 95.50 89 TYR A CA 1
ATOM 644 C C . TYR A 1 89 ? -1.601 7.759 8.063 1.00 95.50 89 TYR A C 1
ATOM 646 O O . TYR A 1 89 ? -2.291 8.713 7.688 1.00 95.50 89 TYR A O 1
ATOM 654 N N . GLN A 1 90 ? -0.836 7.076 7.209 1.00 93.56 90 GLN A N 1
ATOM 655 C CA . GLN A 1 90 ? -0.790 7.337 5.767 1.00 93.56 90 GLN A CA 1
ATOM 656 C C . GLN A 1 90 ? -1.062 6.052 4.989 1.00 93.56 90 GLN A C 1
ATOM 658 O O . GLN A 1 90 ? -0.371 5.063 5.154 1.00 93.56 90 GLN A O 1
ATOM 663 N N . ALA A 1 91 ? -2.054 6.043 4.100 1.00 90.56 91 ALA A N 1
ATOM 664 C CA . ALA A 1 91 ? -2.379 4.813 3.374 1.00 90.56 91 ALA A CA 1
ATOM 665 C C . ALA A 1 91 ? -1.303 4.386 2.357 1.00 90.56 91 ALA A C 1
ATOM 667 O O . ALA A 1 91 ? -1.175 3.204 2.058 1.00 90.56 91 ALA A O 1
ATOM 668 N N . ASP A 1 92 ? -0.552 5.348 1.820 1.00 92.81 92 ASP A N 1
ATOM 669 C CA . ASP A 1 92 ? 0.464 5.128 0.786 1.00 92.81 92 ASP A CA 1
ATOM 670 C C . ASP A 1 92 ? 1.659 6.073 1.025 1.00 92.81 92 ASP A C 1
ATOM 672 O O . ASP A 1 92 ? 1.790 7.097 0.344 1.00 92.81 92 ASP A O 1
ATOM 676 N N . PRO A 1 93 ? 2.474 5.819 2.069 1.00 92.44 93 PRO A N 1
ATOM 677 C CA . PRO A 1 93 ? 3.599 6.678 2.411 1.00 92.44 93 PRO A CA 1
ATOM 678 C C . PRO A 1 93 ? 4.705 6.607 1.349 1.00 92.44 93 PRO A C 1
ATOM 680 O O . PRO A 1 93 ? 4.862 5.628 0.619 1.00 92.44 93 PRO A O 1
ATOM 683 N N . VAL A 1 94 ? 5.513 7.666 1.277 1.00 94.88 94 VAL A N 1
ATOM 684 C CA . VAL A 1 94 ? 6.689 7.698 0.399 1.00 94.88 94 VAL A CA 1
ATOM 685 C C . VAL A 1 94 ? 7.775 6.781 0.951 1.00 94.88 94 VAL A C 1
ATOM 687 O O . VAL A 1 94 ? 8.166 6.915 2.109 1.00 94.88 94 VAL A O 1
ATOM 690 N N . VAL A 1 95 ? 8.322 5.923 0.089 1.00 95.12 95 VAL A N 1
ATOM 691 C CA . VAL A 1 95 ? 9.488 5.086 0.382 1.00 95.12 95 VAL A CA 1
ATOM 692 C C . VAL A 1 95 ? 10.746 5.774 -0.169 1.00 95.12 95 VAL A C 1
ATOM 694 O O . VAL A 1 95 ? 10.890 5.927 -1.390 1.00 95.12 95 VAL A O 1
ATOM 697 N N . PRO A 1 96 ? 11.677 6.228 0.693 1.00 96.19 96 PRO A N 1
ATOM 698 C CA . PRO A 1 96 ? 12.897 6.889 0.245 1.00 96.19 96 PRO A CA 1
ATOM 699 C C . PRO A 1 96 ? 13.730 5.995 -0.680 1.00 96.19 96 PRO A C 1
ATOM 701 O O . PRO A 1 96 ? 14.065 4.864 -0.342 1.00 96.19 96 PRO A O 1
ATOM 704 N N . GLY A 1 97 ? 14.087 6.514 -1.857 1.00 97.19 97 GLY A N 1
ATOM 705 C CA . GLY A 1 97 ? 14.928 5.795 -2.817 1.00 97.19 97 GLY A CA 1
ATOM 706 C C . GLY A 1 97 ? 14.242 4.638 -3.554 1.00 97.19 97 GLY A C 1
ATOM 707 O O . GLY A 1 97 ? 14.945 3.875 -4.213 1.00 97.19 97 GLY A O 1
ATOM 708 N N . LEU A 1 98 ? 12.907 4.517 -3.498 1.00 97.75 98 LEU A N 1
ATOM 709 C CA . LEU A 1 98 ? 12.167 3.399 -4.101 1.00 97.75 98 LEU A CA 1
ATOM 710 C C . LEU A 1 98 ? 12.498 3.163 -5.580 1.00 97.75 98 LEU A C 1
ATOM 712 O O . LEU A 1 98 ? 12.722 2.025 -5.970 1.00 97.75 98 LEU A O 1
ATOM 716 N N . SER A 1 99 ? 12.592 4.226 -6.381 1.00 97.94 99 SER A N 1
ATOM 717 C CA . SER A 1 99 ? 13.017 4.158 -7.789 1.00 97.94 99 SER A CA 1
ATOM 718 C C . SER A 1 99 ? 14.350 3.422 -7.968 1.00 97.94 99 SER A C 1
ATOM 720 O O . SER A 1 99 ? 14.446 2.468 -8.739 1.00 97.94 99 SER A O 1
ATOM 722 N N . LYS A 1 100 ? 15.362 3.778 -7.168 1.00 98.12 100 LYS A N 1
ATOM 723 C CA . LYS A 1 100 ? 16.674 3.121 -7.203 1.00 98.12 100 LYS A CA 1
ATOM 724 C C . LYS A 1 100 ? 16.577 1.645 -6.811 1.00 98.12 100 LYS A C 1
ATOM 726 O O . LYS A 1 100 ? 17.198 0.812 -7.461 1.00 98.12 100 LYS A O 1
ATOM 731 N N . ILE A 1 101 ? 15.805 1.327 -5.772 1.00 97.25 101 ILE A N 1
ATOM 732 C CA . ILE A 1 101 ? 15.609 -0.053 -5.298 1.00 97.25 101 ILE A CA 1
ATOM 733 C C . ILE A 1 101 ? 14.906 -0.897 -6.369 1.00 97.25 101 ILE A C 1
ATOM 735 O O . ILE A 1 101 ? 15.326 -2.020 -6.644 1.00 97.25 101 ILE A O 1
ATOM 739 N N . ALA A 1 102 ? 13.870 -0.349 -7.008 1.00 97.62 102 ALA A N 1
ATOM 740 C CA . ALA A 1 102 ? 13.134 -1.023 -8.070 1.00 97.62 102 ALA A CA 1
ATOM 741 C C . ALA A 1 102 ? 14.044 -1.350 -9.264 1.00 97.62 102 ALA A C 1
ATOM 743 O O . ALA A 1 102 ? 14.067 -2.495 -9.714 1.00 97.62 102 ALA A O 1
ATOM 744 N N . TRP A 1 103 ? 14.847 -0.385 -9.725 1.00 98.06 103 TRP A N 1
ATOM 745 C CA . TRP A 1 103 ? 15.828 -0.612 -10.790 1.00 98.06 103 TRP A CA 1
ATOM 746 C C . TRP A 1 103 ? 16.886 -1.650 -10.411 1.00 98.06 103 TRP A C 1
ATOM 748 O O . TRP A 1 103 ? 17.160 -2.550 -11.199 1.00 98.06 103 TRP A O 1
ATOM 758 N N . GLN A 1 104 ? 17.418 -1.593 -9.187 1.00 97.69 104 GLN A N 1
ATOM 759 C CA . GLN A 1 104 ? 18.375 -2.591 -8.701 1.00 97.69 104 GLN A CA 1
ATOM 760 C C . GLN A 1 104 ? 17.795 -4.011 -8.713 1.00 97.69 104 GLN A C 1
ATOM 762 O O . GLN A 1 104 ? 18.493 -4.951 -9.084 1.00 97.69 104 GLN A O 1
ATOM 767 N N . GLU A 1 105 ? 16.526 -4.188 -8.337 1.00 96.50 105 GLU A N 1
ATOM 768 C CA . GLU A 1 105 ? 15.878 -5.502 -8.373 1.00 96.50 105 GLU A CA 1
ATOM 769 C C . GLU A 1 105 ? 15.610 -5.983 -9.807 1.00 96.50 105 GLU A C 1
ATOM 771 O O . GLU A 1 105 ? 15.759 -7.175 -10.087 1.00 96.50 105 GLU A O 1
ATOM 776 N N . ILE A 1 106 ? 15.254 -5.078 -10.725 1.00 96.50 106 ILE A N 1
ATOM 777 C CA . ILE A 1 106 ? 15.111 -5.389 -12.156 1.00 96.50 106 ILE A CA 1
ATOM 778 C C . ILE A 1 106 ? 16.449 -5.873 -12.724 1.00 96.50 106 ILE A C 1
ATOM 780 O O . ILE A 1 106 ? 16.503 -6.960 -13.306 1.00 96.50 106 ILE A O 1
ATOM 784 N N . ASP A 1 107 ? 17.525 -5.118 -12.497 1.00 97.81 107 ASP A N 1
ATOM 785 C CA . ASP A 1 107 ? 18.865 -5.436 -12.994 1.00 97.81 107 ASP A CA 1
ATOM 786 C C . ASP A 1 107 ? 19.367 -6.760 -12.410 1.00 97.81 107 ASP A C 1
ATOM 788 O O . ASP A 1 107 ? 19.766 -7.662 -13.146 1.00 97.81 107 ASP A O 1
ATOM 792 N N . ARG A 1 108 ? 19.221 -6.952 -11.095 1.00 97.56 108 ARG A N 1
ATOM 793 C CA . ARG A 1 108 ? 19.591 -8.200 -10.413 1.00 97.56 108 ARG A CA 1
ATOM 794 C C . ARG A 1 108 ? 18.835 -9.412 -10.966 1.00 97.56 108 ARG A C 1
ATOM 796 O O . ARG A 1 108 ? 19.404 -10.500 -11.097 1.00 97.56 108 ARG A O 1
ATOM 803 N N . ARG A 1 109 ? 17.537 -9.274 -11.274 1.00 95.81 109 ARG A N 1
ATOM 804 C CA . ARG A 1 109 ? 16.747 -10.358 -11.889 1.00 95.81 109 ARG A CA 1
ATOM 805 C C . ARG A 1 109 ? 17.197 -10.641 -13.319 1.00 95.81 109 ARG A C 1
ATOM 807 O O . ARG A 1 109 ? 17.258 -11.815 -13.682 1.00 95.81 109 ARG A O 1
ATOM 814 N N . ALA A 1 110 ? 17.516 -9.608 -14.097 1.00 97.12 110 ALA A N 1
ATOM 815 C CA . ALA A 1 110 ? 18.030 -9.747 -15.455 1.00 97.12 110 ALA A CA 1
ATOM 816 C C . ALA A 1 110 ? 19.373 -10.490 -15.469 1.00 97.12 110 ALA A C 1
ATOM 818 O O . ALA A 1 110 ? 19.519 -11.478 -16.188 1.00 97.12 110 ALA A O 1
ATOM 819 N N . GLU A 1 111 ? 20.301 -10.097 -14.596 1.00 97.31 111 GLU A N 1
ATOM 820 C CA . GLU A 1 111 ? 21.600 -10.752 -14.424 1.00 97.31 111 GLU A CA 1
ATOM 821 C C . GLU A 1 111 ? 21.455 -12.224 -14.031 1.00 97.31 111 GLU A C 1
ATOM 823 O O . GLU A 1 111 ? 22.076 -13.090 -14.643 1.00 97.31 111 GLU A O 1
ATOM 828 N N . ARG A 1 112 ? 20.571 -12.539 -13.073 1.00 97.31 112 ARG A N 1
ATOM 829 C CA . ARG A 1 112 ? 20.293 -13.929 -12.663 1.00 97.31 112 ARG A CA 1
ATOM 830 C C . ARG A 1 112 ? 19.789 -14.797 -13.821 1.00 97.31 112 ARG A C 1
ATOM 832 O O . ARG A 1 112 ? 20.003 -16.008 -13.821 1.00 97.31 112 ARG A O 1
ATOM 839 N N . LEU A 1 113 ? 19.101 -14.190 -14.784 1.00 96.69 113 LEU A N 1
ATOM 840 C CA . LEU A 1 113 ? 18.596 -14.850 -15.987 1.00 96.69 113 LEU A CA 1
ATOM 841 C C . LEU A 1 113 ? 19.554 -14.724 -17.185 1.00 96.69 113 LEU A C 1
ATOM 843 O O . LEU A 1 113 ? 19.200 -15.161 -18.275 1.00 96.69 113 LEU A O 1
ATOM 847 N N . HIS A 1 114 ? 20.757 -14.172 -16.991 1.00 97.19 114 HIS A N 1
ATOM 848 C CA . HIS A 1 114 ? 21.756 -13.916 -18.035 1.00 97.19 114 HIS A CA 1
ATOM 849 C C . HIS A 1 114 ? 21.228 -13.051 -19.192 1.00 97.19 114 HIS A C 1
ATOM 851 O O . HIS A 1 114 ? 21.646 -13.198 -20.341 1.00 97.19 114 HIS A O 1
ATOM 857 N N . ILE A 1 115 ? 20.305 -12.135 -18.893 1.00 97.44 115 ILE A N 1
ATOM 858 C CA . ILE A 1 115 ? 19.753 -11.185 -19.858 1.00 97.44 115 ILE A CA 1
ATOM 859 C C . ILE A 1 115 ? 20.593 -9.899 -19.802 1.00 97.44 115 ILE A C 1
ATOM 861 O O . ILE A 1 115 ? 20.683 -9.284 -18.738 1.00 97.44 115 ILE A O 1
ATOM 865 N N . PRO A 1 116 ? 21.184 -9.443 -20.922 1.00 97.62 116 PRO A N 1
ATOM 866 C CA . PRO A 1 116 ? 21.901 -8.171 -20.970 1.00 97.62 116 PRO A CA 1
ATOM 867 C C . PRO A 1 116 ? 21.037 -6.979 -20.522 1.00 97.62 116 PRO A C 1
ATOM 869 O O . PRO A 1 116 ? 19.949 -6.763 -21.060 1.00 97.62 116 PRO A O 1
ATOM 872 N N . LEU A 1 117 ? 21.546 -6.157 -19.593 1.00 96.69 117 LEU A N 1
ATOM 873 C CA . LEU A 1 117 ? 20.797 -5.037 -18.993 1.00 96.69 117 LEU A CA 1
ATOM 874 C C . LEU A 1 117 ? 20.247 -4.048 -20.027 1.00 96.69 117 LEU A C 1
ATOM 876 O O . LEU A 1 117 ? 19.106 -3.602 -19.919 1.00 96.69 117 LEU A O 1
ATOM 880 N N . PHE A 1 118 ? 21.018 -3.756 -21.081 1.00 96.50 118 PHE A N 1
ATOM 881 C CA . PHE A 1 118 ? 20.584 -2.825 -22.124 1.00 96.50 118 PHE A CA 1
ATOM 882 C C . PHE A 1 118 ? 19.311 -3.298 -22.847 1.00 96.50 118 PHE A C 1
ATOM 884 O O . PHE A 1 118 ? 18.518 -2.459 -23.277 1.00 96.50 118 PHE A O 1
ATOM 891 N N . LEU A 1 119 ? 19.083 -4.616 -22.965 1.00 97.19 119 LEU A N 1
ATOM 892 C CA . LEU A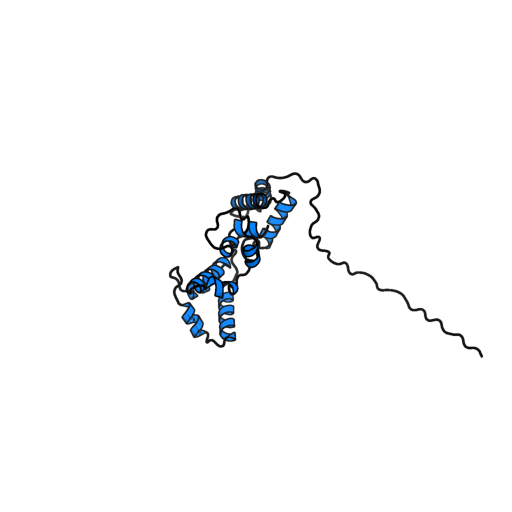 1 119 ? 17.857 -5.157 -23.559 1.00 97.19 119 LEU A CA 1
ATOM 893 C C . LEU A 1 119 ? 16.656 -4.896 -22.651 1.00 97.19 119 LEU A C 1
ATOM 895 O O . LEU A 1 119 ? 15.623 -4.440 -23.135 1.00 97.19 119 LEU A O 1
ATOM 899 N N . VAL A 1 120 ? 16.803 -5.121 -21.343 1.00 96.56 120 VAL A N 1
ATOM 900 C CA . VAL A 1 120 ? 15.738 -4.876 -20.357 1.00 96.56 120 VAL A CA 1
ATOM 901 C C . VAL A 1 120 ? 15.398 -3.392 -20.286 1.00 96.56 120 VAL A C 1
ATOM 903 O O . VAL A 1 120 ? 14.232 -3.018 -20.395 1.00 96.56 120 VAL A O 1
ATOM 906 N N . HIS A 1 121 ? 16.410 -2.530 -20.186 1.00 97.06 121 HIS A N 1
ATOM 907 C CA . HIS A 1 121 ? 16.218 -1.079 -20.133 1.00 97.06 121 HIS A CA 1
ATOM 908 C C . HIS A 1 121 ? 15.573 -0.546 -21.413 1.00 97.06 121 HIS A C 1
ATOM 910 O O . HIS A 1 121 ? 14.735 0.348 -21.351 1.00 97.06 121 HIS A O 1
ATOM 916 N N . THR A 1 122 ? 15.918 -1.108 -22.575 1.00 96.88 122 THR A N 1
ATOM 917 C CA . THR A 1 122 ? 15.282 -0.741 -23.849 1.00 96.88 122 THR A CA 1
ATOM 918 C C . THR A 1 122 ? 13.841 -1.238 -23.921 1.00 96.88 122 THR A C 1
ATOM 920 O O . THR A 1 122 ? 12.966 -0.484 -24.339 1.00 96.88 122 THR A O 1
ATOM 923 N N . ALA A 1 123 ? 13.564 -2.464 -23.473 1.00 96.06 123 ALA A N 1
ATOM 924 C CA . ALA A 1 123 ? 12.209 -3.009 -23.431 1.00 96.06 123 ALA A CA 1
ATOM 925 C C . ALA A 1 123 ? 11.284 -2.186 -22.520 1.00 96.06 123 ALA A C 1
ATOM 927 O O . ALA A 1 123 ? 10.124 -1.970 -22.854 1.00 96.06 123 ALA A O 1
ATOM 928 N N . LEU A 1 124 ? 11.793 -1.650 -21.408 1.00 96.94 124 LEU A N 1
ATOM 929 C CA . LEU A 1 124 ? 11.014 -0.802 -20.499 1.00 96.94 124 LEU A CA 1
ATOM 930 C C . LEU A 1 124 ? 10.725 0.607 -21.049 1.00 96.94 124 LEU A C 1
ATOM 932 O O . LEU A 1 124 ? 9.938 1.340 -20.450 1.00 96.94 124 LEU A O 1
ATOM 936 N N . LYS A 1 125 ? 11.273 0.980 -22.214 1.00 97.00 125 LYS A N 1
ATOM 937 C CA . LYS A 1 125 ? 10.901 2.225 -22.909 1.00 97.00 125 LYS A CA 1
ATOM 938 C C . LYS A 1 125 ? 9.552 2.143 -23.625 1.00 97.00 125 LYS A C 1
ATOM 940 O O . LYS A 1 125 ? 9.093 3.160 -24.138 1.00 97.00 125 LYS A O 1
ATOM 945 N N . ILE A 1 126 ? 8.908 0.973 -23.675 1.00 95.94 126 ILE A N 1
ATOM 946 C CA . ILE A 1 126 ? 7.550 0.869 -24.219 1.00 95.94 126 ILE A CA 1
ATOM 947 C C . ILE A 1 126 ? 6.585 1.742 -23.411 1.00 95.94 126 ILE A C 1
ATOM 949 O O . ILE A 1 126 ? 6.688 1.847 -22.185 1.00 95.94 126 ILE A O 1
ATOM 953 N N . ASN A 1 127 ? 5.637 2.362 -24.110 1.00 96.94 127 ASN A N 1
ATOM 954 C CA . ASN A 1 127 ? 4.641 3.218 -23.484 1.00 96.94 127 ASN A CA 1
ATOM 955 C C . ASN A 1 127 ? 3.629 2.385 -22.704 1.00 96.94 127 ASN A C 1
ATOM 957 O O . ASN A 1 127 ? 3.093 1.396 -23.199 1.00 96.94 127 ASN A O 1
ATOM 961 N N . SER A 1 128 ? 3.346 2.830 -21.490 1.00 95.19 128 SER A N 1
ATOM 962 C CA . SER A 1 128 ? 2.270 2.305 -20.663 1.00 95.19 128 SER A CA 1
ATOM 963 C C . SER A 1 128 ? 0.934 3.003 -20.985 1.00 95.19 128 SER A C 1
ATOM 965 O O . SER A 1 128 ? 0.927 4.013 -21.699 1.00 95.19 128 SER A O 1
ATOM 967 N N . PRO A 1 129 ? -0.209 2.539 -20.440 1.00 94.38 129 PRO A N 1
ATOM 968 C CA . PRO A 1 129 ? -1.530 3.098 -20.756 1.00 94.38 129 PRO A CA 1
ATOM 969 C C . PRO A 1 129 ? -1.705 4.598 -20.467 1.00 94.38 129 PRO A C 1
ATOM 971 O O . PRO A 1 129 ? -2.594 5.231 -21.026 1.00 94.38 129 PRO A O 1
ATOM 974 N N . ASN A 1 130 ? -0.860 5.188 -19.614 1.00 91.81 130 ASN A N 1
ATOM 975 C CA . ASN A 1 130 ? -0.904 6.618 -19.293 1.00 91.81 130 ASN A CA 1
ATOM 976 C C . ASN A 1 130 ? -0.045 7.498 -20.225 1.00 91.81 130 ASN A C 1
ATOM 978 O O . ASN A 1 130 ? 0.135 8.684 -19.950 1.00 91.81 130 ASN A O 1
ATOM 982 N N . GLY A 1 131 ? 0.515 6.921 -21.294 1.00 94.56 131 GLY A N 1
ATOM 983 C CA . GLY A 1 131 ? 1.319 7.622 -22.296 1.00 94.56 131 GLY A CA 1
ATOM 984 C C . GLY A 1 131 ? 2.798 7.799 -21.941 1.00 94.56 131 GLY A C 1
ATOM 985 O O . GLY A 1 131 ? 3.576 8.119 -22.833 1.00 94.56 131 GLY A O 1
ATOM 986 N N . LYS A 1 132 ? 3.208 7.559 -20.687 1.00 97.31 132 LYS A N 1
ATOM 987 C CA . LYS A 1 132 ? 4.626 7.512 -20.290 1.00 97.31 132 LYS A CA 1
ATOM 988 C C . LYS A 1 132 ? 5.194 6.111 -20.466 1.00 97.31 132 LYS A C 1
ATOM 990 O O . LYS A 1 132 ? 4.472 5.124 -20.278 1.00 97.31 132 LYS A O 1
ATOM 995 N N . SER A 1 133 ? 6.490 6.019 -20.735 1.00 97.81 133 SER A N 1
ATOM 996 C CA . SER A 1 133 ? 7.213 4.747 -20.721 1.00 97.81 133 SER A CA 1
ATOM 997 C C . SER A 1 133 ? 7.259 4.128 -19.320 1.00 97.81 133 SER A C 1
ATOM 999 O O . SER A 1 133 ? 7.166 4.832 -18.307 1.00 97.81 133 SER A O 1
ATOM 1001 N N . TYR A 1 134 ? 7.421 2.804 -19.234 1.00 97.81 134 TYR A N 1
ATOM 1002 C CA . TYR A 1 134 ? 7.629 2.150 -17.936 1.00 97.81 134 TYR A CA 1
ATOM 1003 C C . TYR A 1 134 ? 8.909 2.638 -17.257 1.00 97.81 134 TYR A C 1
ATOM 1005 O O . TYR A 1 134 ? 8.887 2.849 -16.046 1.00 97.81 134 TYR A O 1
ATOM 1013 N N . SER A 1 135 ? 9.976 2.905 -18.016 1.00 97.62 135 SER A N 1
ATOM 1014 C CA . SER A 1 135 ? 11.209 3.494 -17.487 1.00 97.62 135 SER A CA 1
ATOM 1015 C C . SER A 1 135 ? 10.965 4.841 -16.802 1.00 97.62 135 SER A C 1
ATOM 1017 O O . SER A 1 135 ? 11.347 5.003 -15.651 1.00 97.62 135 SER A O 1
ATOM 1019 N N . GLU A 1 136 ? 10.230 5.769 -17.427 1.00 97.94 136 GLU A N 1
ATOM 1020 C CA . GLU A 1 136 ? 9.933 7.080 -16.816 1.00 97.94 136 GLU A CA 1
ATOM 1021 C C . GLU A 1 136 ? 9.073 6.956 -15.549 1.00 97.94 136 GLU A C 1
ATOM 1023 O O . GLU A 1 136 ? 9.205 7.731 -14.594 1.00 97.94 136 GLU A O 1
ATOM 1028 N N . ARG A 1 137 ? 8.156 5.982 -15.532 1.00 98.06 137 ARG A N 1
ATOM 1029 C CA . ARG A 1 137 ? 7.328 5.697 -14.355 1.00 98.06 137 ARG A CA 1
ATOM 1030 C C . ARG A 1 137 ? 8.164 5.111 -13.220 1.00 98.06 137 ARG A C 1
ATOM 1032 O O . ARG A 1 137 ? 7.975 5.527 -12.083 1.00 98.06 137 ARG A O 1
ATOM 1039 N N . LEU A 1 138 ? 9.084 4.194 -13.522 1.00 98.00 138 LEU A N 1
ATOM 1040 C CA . LEU A 1 138 ? 10.021 3.618 -12.555 1.00 98.00 138 LEU A CA 1
ATOM 1041 C C . LEU A 1 138 ? 10.988 4.679 -12.018 1.00 98.00 138 LEU A C 1
ATOM 1043 O O . LEU A 1 138 ? 11.172 4.763 -10.810 1.00 98.00 138 LEU A O 1
ATOM 1047 N N . ASP A 1 139 ? 11.506 5.561 -12.873 1.00 98.00 139 ASP A N 1
ATOM 1048 C CA . ASP A 1 139 ? 12.426 6.634 -12.477 1.00 98.00 139 ASP A CA 1
ATOM 1049 C C . ASP A 1 139 ? 11.812 7.582 -11.443 1.00 98.00 139 ASP A C 1
ATOM 1051 O O . ASP A 1 139 ? 12.504 8.081 -10.553 1.00 98.00 139 ASP A O 1
ATOM 1055 N N . THR A 1 140 ? 10.500 7.803 -11.537 1.00 97.12 140 THR A N 1
ATOM 1056 C CA . THR A 1 140 ? 9.761 8.759 -10.705 1.00 97.12 140 THR A CA 1
ATOM 1057 C C . THR A 1 140 ? 8.922 8.113 -9.602 1.00 97.12 140 THR A C 1
ATOM 1059 O O . THR A 1 140 ? 8.258 8.840 -8.858 1.00 97.12 140 THR A O 1
ATOM 1062 N N . VAL A 1 141 ? 8.959 6.781 -9.463 1.00 97.81 141 VAL A N 1
ATOM 1063 C CA . VAL A 1 141 ? 8.159 6.047 -8.474 1.00 97.81 141 VAL A CA 1
ATOM 1064 C C . VAL A 1 141 ? 8.592 6.399 -7.049 1.00 97.81 141 VAL A C 1
ATOM 1066 O O . VAL A 1 141 ? 9.783 6.443 -6.724 1.00 97.81 141 VAL A O 1
ATOM 1069 N N . LYS A 1 142 ? 7.610 6.669 -6.187 1.00 97.69 142 LYS A N 1
ATOM 1070 C CA . LYS A 1 142 ? 7.840 7.076 -4.792 1.00 97.69 142 LYS A CA 1
ATOM 1071 C C . LYS A 1 142 ? 7.067 6.253 -3.776 1.00 97.69 142 LYS A C 1
ATOM 1073 O O . LYS A 1 142 ? 7.426 6.295 -2.604 1.00 97.69 142 LYS A O 1
ATOM 1078 N N . THR A 1 143 ? 6.029 5.538 -4.197 1.00 97.44 143 THR A N 1
ATOM 1079 C CA . THR A 1 143 ? 5.179 4.766 -3.289 1.00 97.44 143 THR A CA 1
ATOM 1080 C C . THR A 1 143 ? 4.970 3.340 -3.780 1.00 97.44 143 THR A C 1
ATOM 1082 O O . THR A 1 143 ? 5.070 3.046 -4.977 1.00 97.44 143 THR A O 1
ATOM 1085 N N . GLU A 1 144 ? 4.672 2.442 -2.847 1.00 96.44 144 GLU A N 1
ATOM 1086 C CA . GLU A 1 144 ? 4.420 1.032 -3.138 1.00 96.44 144 GLU A CA 1
ATOM 1087 C C . GLU A 1 144 ? 3.174 0.846 -4.006 1.00 96.44 144 GLU A C 1
ATOM 1089 O O . GLU A 1 144 ? 3.196 0.042 -4.939 1.00 96.44 144 GLU A O 1
ATOM 1094 N N . LYS A 1 145 ? 2.124 1.655 -3.802 1.00 97.00 145 LYS A N 1
ATOM 1095 C CA . LYS A 1 145 ? 0.943 1.647 -4.674 1.00 97.00 145 LYS A CA 1
ATOM 1096 C C . LYS A 1 145 ? 1.300 1.968 -6.122 1.00 97.00 145 LYS A C 1
ATOM 1098 O O . LYS A 1 145 ? 0.800 1.316 -7.038 1.00 97.00 145 LYS A O 1
ATOM 1103 N N . GLN A 1 146 ? 2.152 2.972 -6.348 1.00 97.31 146 GLN A N 1
ATOM 1104 C CA . GLN A 1 146 ? 2.595 3.337 -7.696 1.00 97.31 146 GLN A CA 1
ATOM 1105 C C . GLN A 1 146 ? 3.400 2.207 -8.336 1.00 97.31 146 GLN A C 1
ATOM 1107 O O . GLN A 1 146 ? 3.170 1.890 -9.503 1.00 97.31 146 GLN A O 1
ATOM 1112 N N . LEU A 1 147 ? 4.308 1.585 -7.578 1.00 97.69 147 LEU A N 1
ATOM 1113 C CA . LEU A 1 147 ? 5.099 0.452 -8.057 1.00 97.69 147 LEU A CA 1
ATOM 1114 C C . LEU A 1 147 ? 4.208 -0.751 -8.397 1.00 97.69 147 LEU A C 1
ATOM 1116 O O . LEU A 1 147 ? 4.360 -1.343 -9.465 1.00 97.69 147 LEU A O 1
ATOM 1120 N N . SER A 1 148 ? 3.231 -1.061 -7.541 1.00 96.88 148 SER A N 1
ATOM 1121 C CA . SER A 1 148 ? 2.245 -2.110 -7.801 1.00 96.88 148 SER A CA 1
ATOM 1122 C C . SER A 1 148 ? 1.437 -1.812 -9.065 1.00 96.88 148 SER A C 1
ATOM 1124 O O . SER A 1 148 ? 1.277 -2.692 -9.900 1.00 96.88 148 SER A O 1
ATOM 1126 N N . ALA A 1 149 ? 0.974 -0.573 -9.254 1.00 96.12 149 ALA A N 1
ATOM 1127 C CA . ALA A 1 149 ? 0.215 -0.185 -10.443 1.00 96.12 149 ALA A CA 1
ATOM 1128 C C . ALA A 1 149 ? 1.055 -0.241 -11.732 1.00 96.12 149 ALA A C 1
ATOM 1130 O O . ALA A 1 149 ? 0.550 -0.619 -12.784 1.00 96.12 149 ALA A O 1
ATOM 1131 N N . ILE A 1 150 ? 2.344 0.117 -11.664 1.00 96.94 150 ILE A N 1
ATOM 1132 C CA . ILE A 1 150 ? 3.299 -0.060 -12.771 1.00 96.94 150 ILE A CA 1
ATOM 1133 C C . ILE A 1 150 ? 3.369 -1.532 -13.183 1.00 96.94 150 ILE A C 1
ATOM 1135 O O . ILE A 1 150 ? 3.281 -1.837 -14.371 1.00 96.94 150 ILE A O 1
ATOM 1139 N N . PHE A 1 151 ? 3.502 -2.431 -12.208 1.00 96.38 151 PHE A N 1
ATOM 1140 C CA . PHE A 1 151 ? 3.568 -3.865 -12.457 1.00 96.38 151 PHE A CA 1
ATOM 1141 C C . PHE A 1 151 ? 2.255 -4.412 -13.035 1.00 96.38 151 PHE A C 1
ATOM 1143 O O . PHE A 1 151 ? 2.277 -5.115 -14.045 1.00 96.38 151 PHE A O 1
ATOM 1150 N N . ASP A 1 152 ? 1.119 -4.044 -12.439 1.00 94.69 152 ASP A N 1
ATOM 1151 C CA . ASP A 1 152 ? -0.205 -4.489 -12.879 1.00 94.69 152 ASP A CA 1
ATOM 1152 C C . ASP A 1 152 ? -0.482 -4.051 -14.328 1.00 94.69 152 ASP A C 1
ATOM 1154 O O . ASP A 1 152 ? -0.907 -4.863 -15.150 1.00 94.69 152 ASP A O 1
ATOM 1158 N N . ASP A 1 153 ? -0.173 -2.797 -14.676 1.00 94.94 153 ASP A N 1
ATOM 1159 C CA . ASP A 1 153 ? -0.303 -2.289 -16.045 1.00 94.94 153 ASP A CA 1
ATOM 1160 C C . ASP A 1 153 ? 0.587 -3.052 -17.031 1.00 94.94 153 ASP A C 1
ATOM 1162 O O . ASP A 1 153 ? 0.186 -3.277 -18.169 1.00 94.94 153 ASP A O 1
ATOM 1166 N N . PHE A 1 154 ? 1.807 -3.417 -16.626 1.00 95.19 154 PHE A N 1
ATOM 1167 C CA . PHE A 1 154 ? 2.749 -4.145 -17.477 1.00 95.19 154 PHE A CA 1
ATOM 1168 C C . PHE A 1 154 ? 2.233 -5.541 -17.822 1.00 95.19 154 PHE A C 1
ATOM 1170 O O . PHE A 1 154 ? 2.179 -5.915 -18.992 1.00 95.19 154 PHE A O 1
ATOM 1177 N N . ILE A 1 155 ? 1.788 -6.306 -16.825 1.00 93.94 155 ILE A N 1
ATOM 1178 C CA . ILE A 1 155 ? 1.284 -7.662 -17.074 1.00 93.94 155 ILE A CA 1
ATOM 1179 C C . ILE A 1 155 ? -0.090 -7.653 -17.756 1.00 93.94 155 ILE A C 1
ATOM 1181 O O . ILE A 1 155 ? -0.414 -8.593 -18.472 1.00 93.94 155 ILE A O 1
ATOM 1185 N N . ASN A 1 156 ? -0.877 -6.582 -17.621 1.00 93.62 156 ASN A N 1
ATOM 1186 C CA . ASN A 1 156 ? -2.139 -6.419 -18.351 1.00 93.62 156 ASN A CA 1
ATOM 1187 C C . ASN A 1 156 ? -1.961 -6.263 -19.871 1.00 93.62 156 AS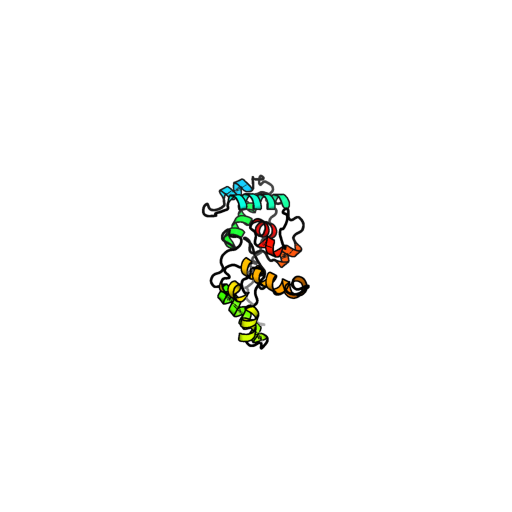N A C 1
ATOM 1189 O O . ASN A 1 156 ? -2.942 -6.372 -20.605 1.00 93.62 156 ASN A O 1
ATOM 1193 N N . MET A 1 157 ? -0.737 -6.039 -20.363 1.00 90.81 157 MET A N 1
ATOM 1194 C CA . MET A 1 157 ? -0.456 -6.000 -21.802 1.00 90.81 157 MET A CA 1
ATOM 1195 C C . MET A 1 157 ? -0.606 -7.364 -22.479 1.00 90.81 157 MET A C 1
ATOM 1197 O O . MET A 1 157 ? -0.786 -7.426 -23.695 1.00 90.81 157 MET A O 1
ATOM 1201 N N . VAL A 1 158 ? -0.531 -8.456 -21.713 1.00 90.38 158 VAL A N 1
ATOM 1202 C CA . VAL A 1 158 ? -0.660 -9.816 -22.238 1.00 90.38 158 VAL A CA 1
ATOM 1203 C C . VAL A 1 158 ? -1.958 -10.469 -21.748 1.00 90.38 158 VAL A C 1
ATOM 1205 O O . VAL A 1 158 ? -2.322 -10.324 -20.575 1.00 90.38 158 VAL A O 1
ATOM 1208 N N . PRO A 1 159 ? -2.675 -11.217 -22.611 1.00 91.94 159 PRO A N 1
ATOM 1209 C CA . PRO A 1 159 ? -3.853 -11.968 -22.191 1.00 91.94 159 PRO A CA 1
ATOM 1210 C C . PRO A 1 159 ? -3.538 -12.888 -21.008 1.00 91.94 159 PRO A C 1
ATOM 1212 O O . PRO A 1 159 ? -2.501 -13.546 -20.987 1.00 91.94 159 PRO A O 1
ATOM 1215 N N . MET A 1 160 ? -4.440 -12.934 -20.022 1.00 91.25 160 MET A N 1
ATOM 1216 C CA . MET A 1 160 ? -4.267 -13.694 -18.772 1.00 91.25 160 MET A CA 1
ATOM 1217 C C . MET A 1 160 ? -3.047 -13.289 -17.924 1.00 91.25 160 MET A C 1
ATOM 1219 O O . MET A 1 160 ? -2.683 -14.014 -16.998 1.00 91.25 160 MET A O 1
ATOM 1223 N N . GLY A 1 161 ? -2.428 -12.132 -18.180 1.00 90.94 161 GLY A N 1
ATOM 1224 C CA . GLY A 1 161 ? -1.206 -11.733 -17.485 1.00 90.94 161 GLY A CA 1
ATOM 1225 C C . GLY A 1 161 ? -1.353 -11.619 -15.969 1.00 90.94 161 GLY A C 1
ATOM 1226 O O . GLY A 1 161 ? -0.456 -12.035 -15.247 1.00 90.94 161 GLY A O 1
ATOM 1227 N N . GLN A 1 162 ? -2.505 -11.171 -15.463 1.00 89.69 162 GLN A N 1
ATOM 1228 C CA . GLN A 1 162 ? -2.790 -11.157 -14.018 1.00 89.69 162 GLN A CA 1
ATOM 1229 C C . GLN A 1 162 ? -2.785 -12.563 -13.409 1.00 89.69 162 GLN A C 1
ATOM 1231 O O . GLN A 1 162 ? -2.179 -12.788 -12.366 1.00 89.69 162 GLN A O 1
ATOM 1236 N N . THR A 1 163 ? -3.410 -13.529 -14.081 1.00 89.62 163 THR A N 1
ATOM 1237 C CA . THR A 1 163 ? -3.477 -14.921 -13.617 1.00 89.62 163 THR A CA 1
ATOM 1238 C C . THR A 1 163 ? -2.114 -15.604 -13.662 1.00 89.62 163 THR A C 1
ATOM 1240 O O . THR A 1 163 ? -1.786 -16.376 -12.767 1.00 89.62 163 THR A O 1
ATOM 1243 N N . LEU A 1 164 ? -1.319 -15.328 -14.697 1.00 89.62 164 LEU A N 1
ATOM 1244 C CA . LEU A 1 164 ? -0.026 -15.981 -14.908 1.00 89.62 164 LEU A CA 1
ATOM 1245 C C . LEU A 1 164 ? 1.111 -15.319 -14.127 1.00 89.62 164 LEU A C 1
ATOM 1247 O O . LEU A 1 164 ? 2.030 -16.008 -13.687 1.00 89.62 164 LEU A O 1
ATOM 1251 N N . PHE A 1 165 ? 1.064 -13.995 -13.967 1.00 92.94 165 PHE A N 1
ATOM 1252 C CA . PHE A 1 165 ? 2.201 -13.212 -13.489 1.00 92.94 165 PHE A CA 1
ATOM 1253 C C . PHE A 1 165 ? 1.904 -12.299 -12.296 1.00 92.94 165 PHE A C 1
ATOM 1255 O O . PHE A 1 165 ? 2.842 -11.721 -11.749 1.00 92.94 165 PHE A O 1
ATOM 1262 N N . GLY A 1 166 ? 0.652 -12.175 -11.843 1.00 88.50 166 GLY A N 1
ATOM 1263 C CA . GLY A 1 166 ? 0.284 -11.286 -10.730 1.00 88.50 166 GLY A CA 1
ATOM 1264 C C . GLY A 1 166 ? 1.005 -11.608 -9.415 1.00 88.50 166 GLY A C 1
ATOM 1265 O O . GLY A 1 166 ? 1.327 -10.706 -8.642 1.00 88.50 166 GLY A O 1
ATOM 1266 N N . SER A 1 167 ? 1.356 -12.878 -9.190 1.00 88.62 167 SER A N 1
ATOM 1267 C CA . SER A 1 167 ? 2.130 -13.323 -8.022 1.00 88.62 167 SER A CA 1
ATOM 1268 C C . SER A 1 167 ? 3.588 -12.842 -8.017 1.00 88.62 167 SER A C 1
ATOM 1270 O O . SER A 1 167 ? 4.227 -12.874 -6.967 1.00 88.62 167 SER A O 1
ATOM 1272 N N . TYR A 1 168 ? 4.116 -12.366 -9.152 1.00 92.06 168 TYR A N 1
ATOM 1273 C CA . TYR A 1 168 ? 5.470 -11.807 -9.251 1.00 92.06 168 TYR A CA 1
ATOM 1274 C C . TYR A 1 168 ? 5.551 -10.315 -8.917 1.00 92.06 168 TYR A C 1
ATOM 1276 O O . TYR A 1 168 ? 6.661 -9.766 -8.924 1.00 92.06 168 TYR A O 1
ATOM 1284 N N . ASN A 1 169 ? 4.415 -9.666 -8.630 1.00 94.38 169 ASN A N 1
ATOM 1285 C CA . ASN A 1 169 ? 4.395 -8.285 -8.164 1.00 94.38 169 ASN A CA 1
ATOM 1286 C C . ASN A 1 169 ? 5.230 -8.195 -6.871 1.00 94.38 169 ASN A C 1
ATOM 1288 O O . ASN A 1 169 ? 4.930 -8.921 -5.922 1.00 94.38 169 ASN A O 1
ATOM 1292 N N . PRO A 1 170 ? 6.277 -7.348 -6.819 1.00 93.00 170 PRO A N 1
ATOM 1293 C CA . PRO A 1 170 ? 7.186 -7.297 -5.673 1.00 93.00 170 PRO A CA 1
ATOM 1294 C C . PRO A 1 170 ? 6.540 -6.712 -4.411 1.00 93.00 170 PRO A C 1
ATOM 1296 O O . PRO A 1 170 ? 7.100 -6.837 -3.326 1.00 93.00 170 PRO A O 1
ATOM 1299 N N . VAL A 1 171 ? 5.386 -6.054 -4.544 1.00 95.81 171 VAL A N 1
ATOM 1300 C CA . VAL A 1 171 ? 4.667 -5.446 -3.430 1.00 95.81 171 VAL A CA 1
ATOM 1301 C C . VAL A 1 171 ? 3.656 -6.452 -2.882 1.00 95.81 171 VAL A C 1
ATOM 1303 O O . VAL A 1 171 ? 2.675 -6.801 -3.546 1.00 95.81 171 VAL A O 1
ATOM 1306 N N . HIS A 1 172 ? 3.907 -6.940 -1.668 1.00 95.75 172 HIS A N 1
ATOM 1307 C CA . HIS A 1 172 ? 3.098 -7.982 -1.024 1.00 95.75 172 HIS A CA 1
ATOM 1308 C C . HIS A 1 172 ? 2.235 -7.473 0.131 1.00 95.75 172 HIS A C 1
ATOM 1310 O O . HIS A 1 172 ? 1.334 -8.193 0.562 1.00 95.75 172 HIS A O 1
ATOM 1316 N N . THR A 1 173 ? 2.479 -6.252 0.600 1.00 95.62 173 THR A N 1
ATOM 1317 C CA . THR A 1 173 ? 1.704 -5.572 1.639 1.00 95.62 173 THR A CA 1
ATOM 1318 C C . THR A 1 173 ? 1.247 -4.203 1.147 1.00 95.62 173 THR A C 1
ATOM 1320 O O . THR A 1 173 ? 1.732 -3.711 0.127 1.00 95.62 173 THR A O 1
ATOM 1323 N N . GLY A 1 174 ? 0.284 -3.590 1.830 1.00 95.38 174 GLY A N 1
ATOM 1324 C CA . GLY A 1 174 ? -0.093 -2.217 1.528 1.00 95.38 174 GLY A CA 1
ATOM 1325 C C . GLY A 1 174 ? -1.080 -1.611 2.514 1.00 95.38 174 GLY A C 1
ATOM 1326 O O . GLY A 1 174 ? -1.575 -2.266 3.436 1.00 95.38 174 GLY A O 1
ATOM 1327 N N . GLY A 1 175 ? -1.391 -0.340 2.280 1.00 95.31 175 GLY A N 1
ATOM 1328 C CA . GLY A 1 175 ? -2.352 0.398 3.085 1.00 95.31 175 GLY A CA 1
ATOM 1329 C C . GLY A 1 175 ? -1.800 0.854 4.438 1.00 95.31 175 GLY A C 1
ATOM 1330 O O . GLY A 1 175 ? -0.659 0.564 4.802 1.00 95.31 175 GLY A O 1
ATOM 1331 N N . PRO A 1 176 ? -2.636 1.548 5.229 1.00 95.31 176 PRO A N 1
ATOM 1332 C CA . PRO A 1 176 ? -2.226 2.134 6.504 1.00 95.31 176 PRO A CA 1
ATOM 1333 C C . PRO A 1 176 ? -1.759 1.137 7.576 1.00 95.31 176 PRO A C 1
ATOM 1335 O O . PRO A 1 176 ? -1.148 1.562 8.555 1.00 95.31 176 PRO A O 1
ATOM 1338 N N . MET A 1 177 ? -2.080 -0.150 7.419 1.00 96.62 177 MET A N 1
ATOM 1339 C CA . MET A 1 177 ? -1.782 -1.221 8.378 1.00 96.62 177 MET A CA 1
ATOM 1340 C C . MET A 1 177 ? -0.870 -2.309 7.785 1.00 96.62 177 MET A C 1
ATOM 1342 O O . MET A 1 177 ? -0.789 -3.394 8.347 1.00 96.62 177 MET A O 1
ATOM 1346 N N . GLN A 1 178 ? -0.223 -2.041 6.639 1.00 95.94 178 GLN A N 1
ATOM 1347 C CA . GLN A 1 178 ? 0.706 -2.971 5.975 1.00 95.94 178 GLN A CA 1
ATOM 1348 C C . GLN A 1 178 ? 0.131 -4.385 5.789 1.00 95.94 178 GLN A C 1
ATOM 1350 O O . GLN A 1 178 ? 0.758 -5.406 6.068 1.00 95.94 178 GLN A O 1
ATOM 1355 N N . VAL A 1 179 ? -1.101 -4.447 5.284 1.00 97.56 179 VAL A N 1
ATOM 1356 C CA . VAL A 1 179 ? -1.848 -5.698 5.168 1.00 97.56 179 VAL A CA 1
ATOM 1357 C C . VAL A 1 179 ? -1.322 -6.532 4.012 1.00 97.56 179 VAL A C 1
ATOM 1359 O O . VAL A 1 179 ? -1.174 -6.027 2.901 1.00 97.56 179 VAL A O 1
ATOM 1362 N N . SER A 1 180 ? -1.106 -7.827 4.251 1.00 97.56 180 SER A N 1
ATOM 1363 C CA . SER A 1 180 ? -0.768 -8.788 3.198 1.00 97.56 180 SER A CA 1
ATOM 1364 C C . SER A 1 180 ? -1.858 -8.844 2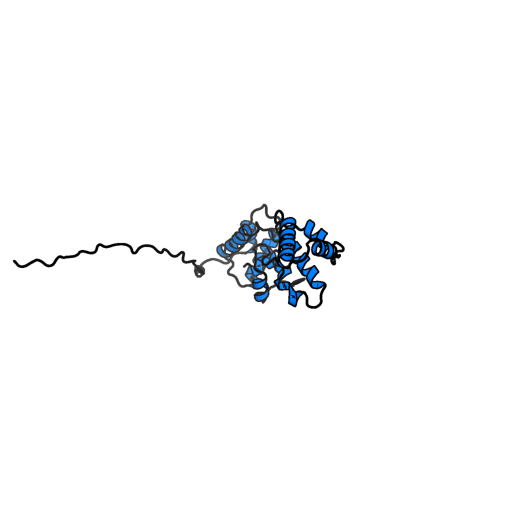.123 1.00 97.56 180 SER A C 1
ATOM 1366 O O . SER A 1 180 ? -3.023 -9.118 2.413 1.00 97.56 180 SER A O 1
ATOM 1368 N N . ILE A 1 181 ? -1.472 -8.652 0.860 1.00 96.75 181 ILE A N 1
ATOM 1369 C CA . ILE A 1 181 ? -2.394 -8.716 -0.280 1.00 96.75 181 ILE A CA 1
ATOM 1370 C C . ILE A 1 181 ? -3.009 -10.114 -0.406 1.00 96.75 181 ILE A C 1
ATOM 1372 O O . ILE A 1 181 ? -4.215 -10.238 -0.596 1.00 96.75 181 ILE A O 1
ATOM 1376 N N . ALA A 1 182 ? -2.205 -11.165 -0.222 1.00 96.19 182 ALA A N 1
ATOM 1377 C CA . ALA A 1 182 ? -2.688 -12.544 -0.283 1.00 96.19 182 ALA A CA 1
ATOM 1378 C C . ALA A 1 182 ? -3.702 -12.847 0.832 1.00 96.19 182 ALA A C 1
ATOM 1380 O O . ALA A 1 182 ? -4.670 -13.574 0.614 1.00 96.19 182 ALA A O 1
ATOM 1381 N N . PHE A 1 183 ? -3.503 -12.266 2.021 1.00 97.62 183 PHE A N 1
ATOM 1382 C CA . PHE A 1 183 ? -4.483 -12.353 3.099 1.00 97.62 183 PHE A CA 1
ATOM 1383 C C . PHE A 1 183 ? -5.780 -11.633 2.714 1.00 97.62 183 PHE A C 1
ATOM 1385 O O . PHE A 1 183 ? -6.851 -12.232 2.794 1.00 97.62 183 PHE A O 1
ATOM 1392 N N . ALA A 1 184 ? -5.692 -10.388 2.239 1.00 97.69 184 ALA A N 1
ATOM 1393 C CA . ALA A 1 184 ? -6.857 -9.597 1.855 1.00 97.69 184 ALA A CA 1
ATOM 1394 C C . ALA A 1 184 ? -7.692 -10.279 0.756 1.00 97.69 184 ALA A C 1
ATOM 1396 O O . ALA A 1 184 ? -8.916 -10.351 0.860 1.00 97.69 184 ALA A O 1
ATOM 1397 N N . GLU A 1 185 ? -7.042 -10.851 -0.262 1.00 95.88 185 GLU A N 1
ATOM 1398 C CA . GLU A 1 185 ? -7.703 -11.586 -1.349 1.00 95.88 185 GLU A CA 1
ATOM 1399 C C . GLU A 1 185 ? -8.523 -12.783 -0.840 1.00 95.88 185 GLU A C 1
ATOM 1401 O O . GLU A 1 185 ? -9.606 -13.054 -1.358 1.00 95.88 185 GLU A O 1
ATOM 1406 N N . GLN A 1 186 ? -8.058 -13.460 0.214 1.00 97.00 186 GLN A N 1
ATOM 1407 C CA . GLN A 1 186 ? -8.765 -14.587 0.832 1.00 97.00 186 GLN A CA 1
ATOM 1408 C C . GLN A 1 186 ? -9.879 -14.151 1.800 1.00 97.00 186 GLN A C 1
ATOM 1410 O O . GLN A 1 186 ? -10.786 -14.936 2.078 1.00 97.00 186 GLN A O 1
ATOM 1415 N N . HIS A 1 187 ? -9.841 -12.909 2.292 1.00 96.69 187 HIS A N 1
ATOM 1416 C CA . HIS A 1 187 ? -10.716 -12.416 3.363 1.00 96.69 187 HIS A CA 1
ATOM 1417 C C . HIS A 1 187 ? -11.649 -11.273 2.930 1.00 96.69 187 HIS A C 1
ATOM 1419 O O . HIS A 1 187 ? -12.245 -10.613 3.768 1.00 96.69 187 HIS A O 1
ATOM 1425 N N . ALA A 1 188 ? -11.865 -11.062 1.627 1.00 97.12 188 ALA A N 1
ATOM 1426 C CA . ALA A 1 188 ? -12.730 -9.990 1.107 1.00 97.12 188 ALA A CA 1
ATOM 1427 C C . ALA A 1 188 ? -14.243 -10.189 1.329 1.00 97.12 188 ALA A C 1
ATOM 1429 O O . ALA A 1 188 ? -15.049 -9.307 1.020 1.00 97.12 188 ALA A O 1
ATOM 1430 N N . LYS A 1 189 ? -14.671 -11.341 1.855 1.00 96.38 189 LYS A N 1
ATOM 1431 C CA . LYS A 1 189 ? -16.091 -11.618 2.100 1.00 96.38 189 LYS A CA 1
ATOM 1432 C C . LYS A 1 189 ? -16.634 -10.701 3.200 1.00 96.38 189 LYS A C 1
ATOM 1434 O O . LYS A 1 189 ? -16.141 -10.713 4.318 1.00 96.38 189 LYS A O 1
ATOM 1439 N N . GLY A 1 190 ? -17.715 -9.980 2.901 1.00 95.75 190 GLY A N 1
ATOM 1440 C CA . GLY A 1 190 ? -18.340 -9.050 3.849 1.00 95.75 190 GLY A CA 1
ATOM 1441 C C . GLY A 1 190 ? -17.757 -7.636 3.814 1.00 95.75 190 GLY A C 1
ATOM 1442 O O . GLY A 1 190 ? -18.196 -6.795 4.596 1.00 95.75 190 GLY A O 1
ATOM 1443 N N . TYR A 1 191 ? -16.824 -7.357 2.895 1.00 98.06 191 TYR A N 1
ATOM 1444 C CA . TYR A 1 191 ? -16.325 -6.007 2.652 1.00 98.06 191 TYR A CA 1
ATOM 1445 C C . TYR A 1 191 ? -17.493 -5.054 2.319 1.00 98.06 191 TYR A C 1
ATOM 1447 O O . TYR A 1 191 ? -18.249 -5.331 1.383 1.00 98.06 191 TYR A O 1
ATOM 1455 N N . PRO A 1 192 ? -17.693 -3.954 3.073 1.00 97.69 192 PRO A N 1
ATOM 1456 C CA . PRO A 1 192 ? -18.939 -3.189 3.011 1.00 97.69 192 PRO A CA 1
ATOM 1457 C C . PRO A 1 192 ? -18.947 -2.095 1.932 1.00 97.69 192 PRO A C 1
ATOM 1459 O O . PRO A 1 192 ? -19.969 -1.431 1.753 1.00 97.69 192 PRO A O 1
ATOM 1462 N N . TRP A 1 193 ? -17.834 -1.874 1.224 1.00 97.56 193 TRP A N 1
ATOM 1463 C CA . TRP A 1 193 ? -17.742 -0.874 0.159 1.00 97.56 193 TRP A CA 1
ATOM 1464 C C . TRP A 1 193 ? -17.680 -1.517 -1.225 1.00 97.56 193 TRP A C 1
ATOM 1466 O O . TRP A 1 193 ? -17.125 -2.595 -1.416 1.00 97.56 193 TRP A O 1
ATOM 1476 N N . ASN A 1 194 ? -18.182 -0.794 -2.224 1.00 95.81 194 ASN A N 1
ATOM 1477 C CA . ASN A 1 194 ? -17.947 -1.152 -3.616 1.00 95.81 194 ASN A CA 1
ATOM 1478 C C . ASN A 1 194 ? -16.480 -0.871 -3.975 1.00 95.81 194 ASN A C 1
ATOM 1480 O O . ASN A 1 194 ? -16.010 0.267 -3.845 1.00 95.81 194 ASN A O 1
ATOM 1484 N N . MET A 1 195 ? -15.782 -1.906 -4.440 1.00 94.56 195 MET A N 1
ATOM 1485 C CA . MET A 1 195 ? -14.416 -1.803 -4.948 1.00 94.56 195 MET A CA 1
ATOM 1486 C C . MET A 1 195 ? -14.438 -1.266 -6.381 1.00 94.56 195 MET A C 1
ATOM 1488 O O . MET A 1 195 ? -15.173 -1.771 -7.227 1.00 94.56 195 MET A O 1
ATOM 1492 N N . ALA A 1 196 ? -13.635 -0.236 -6.653 1.00 90.44 196 ALA A N 1
ATOM 1493 C CA . ALA A 1 196 ? -13.476 0.299 -8.010 1.00 90.44 196 ALA A CA 1
ATOM 1494 C C . ALA A 1 196 ? -12.549 -0.571 -8.878 1.00 90.44 196 ALA A C 1
ATOM 1496 O O . ALA A 1 196 ? -12.576 -0.477 -10.103 1.00 90.44 196 ALA A O 1
ATOM 1497 N N . GLY A 1 197 ? -11.722 -1.396 -8.236 1.00 91.31 197 GLY A N 1
ATOM 1498 C CA . GLY A 1 197 ? -10.718 -2.234 -8.872 1.00 91.31 197 GLY A CA 1
ATOM 1499 C C . GLY A 1 197 ? -10.531 -3.552 -8.129 1.00 91.31 197 GLY A C 1
ATOM 1500 O O . GLY A 1 197 ? -11.481 -4.104 -7.577 1.00 91.31 197 GLY A O 1
ATOM 1501 N N . THR A 1 198 ? -9.307 -4.073 -8.124 1.00 93.75 198 THR A N 1
ATOM 1502 C CA . THR A 1 198 ? -8.989 -5.348 -7.462 1.00 93.75 198 THR A CA 1
ATOM 1503 C C . THR A 1 198 ? -8.861 -5.190 -5.945 1.00 93.75 198 THR A C 1
ATOM 1505 O O . THR A 1 198 ? -8.638 -4.089 -5.440 1.00 93.75 198 THR A O 1
ATOM 1508 N N . VAL A 1 199 ? -8.919 -6.307 -5.206 1.00 95.88 199 VAL A N 1
ATOM 1509 C CA . VAL A 1 199 ? -8.659 -6.317 -3.753 1.00 95.88 199 VAL A CA 1
ATOM 1510 C C . VAL A 1 199 ? -7.290 -5.710 -3.438 1.00 95.88 199 VAL A C 1
ATOM 1512 O O . VAL A 1 199 ? -7.181 -4.867 -2.553 1.00 95.88 199 VAL A O 1
ATOM 1515 N N . ARG A 1 200 ? -6.263 -6.049 -4.229 1.00 95.38 200 ARG A N 1
ATOM 1516 C CA . ARG A 1 200 ? -4.924 -5.449 -4.144 1.00 95.38 200 ARG A CA 1
ATOM 1517 C C . ARG A 1 200 ? -4.962 -3.922 -4.184 1.00 95.38 200 ARG A C 1
ATOM 1519 O O . ARG A 1 200 ? -4.338 -3.270 -3.356 1.00 95.38 200 ARG A O 1
ATOM 1526 N N . GLN A 1 201 ? -5.682 -3.350 -5.146 1.00 95.69 201 GLN A N 1
ATOM 1527 C CA . GLN A 1 201 ? -5.796 -1.898 -5.291 1.00 95.69 201 GLN A CA 1
ATOM 1528 C C . GLN A 1 201 ? -6.583 -1.272 -4.134 1.00 95.69 201 GLN A C 1
ATOM 1530 O O . GLN A 1 201 ? -6.239 -0.176 -3.686 1.00 95.69 201 GLN A O 1
ATOM 1535 N N . GLU A 1 202 ? -7.603 -1.973 -3.634 1.00 97.25 202 GLU A N 1
ATOM 1536 C CA . GLU A 1 202 ? -8.405 -1.519 -2.501 1.00 97.25 202 GLU A CA 1
ATOM 1537 C C . GLU A 1 202 ? -7.585 -1.471 -1.206 1.00 97.25 202 GLU A C 1
ATOM 1539 O O . GLU A 1 202 ? -7.723 -0.504 -0.458 1.00 97.25 202 GLU A O 1
ATOM 1544 N N . VAL A 1 203 ? -6.682 -2.431 -0.963 1.00 97.38 203 VAL A N 1
ATOM 1545 C CA . VAL A 1 203 ? -5.802 -2.451 0.226 1.00 97.38 203 VAL A CA 1
ATOM 1546 C C . VAL A 1 203 ? -4.997 -1.152 0.372 1.00 97.38 203 VAL A C 1
ATOM 1548 O O . VAL A 1 203 ? -4.839 -0.662 1.485 1.00 97.38 203 VAL A O 1
ATOM 1551 N N . PHE A 1 204 ? -4.568 -0.521 -0.728 1.00 96.69 204 PHE A N 1
ATOM 1552 C CA . PHE A 1 204 ? -3.859 0.771 -0.696 1.00 96.69 204 PHE A CA 1
ATOM 1553 C C . PHE A 1 204 ? -4.749 1.991 -0.400 1.00 96.69 204 PHE A C 1
ATOM 1555 O O . PHE A 1 204 ? -4.283 3.133 -0.439 1.00 96.69 204 PHE A O 1
ATOM 1562 N N . THR A 1 205 ? -6.046 1.804 -0.171 1.00 96.19 205 THR A N 1
ATOM 1563 C CA . THR A 1 205 ? -6.931 2.870 0.314 1.00 96.19 205 THR A CA 1
ATOM 1564 C C . THR A 1 205 ? -6.956 2.884 1.842 1.00 96.19 205 THR A C 1
ATOM 1566 O O . THR A 1 205 ? -6.646 1.885 2.486 1.00 96.19 205 THR A O 1
ATOM 1569 N N . CYS A 1 206 ? -7.356 4.015 2.434 1.00 95.44 206 CYS A N 1
ATOM 1570 C CA . CYS A 1 206 ? -7.529 4.117 3.886 1.00 95.44 206 CYS A CA 1
ATOM 1571 C C . CYS A 1 206 ? -8.512 3.048 4.394 1.00 95.44 206 CYS A C 1
ATOM 1573 O O . CYS A 1 206 ? -8.125 2.156 5.144 1.00 95.44 206 CYS A O 1
ATOM 1575 N N . ARG A 1 207 ? -9.754 3.072 3.893 1.00 97.19 207 ARG A N 1
ATOM 1576 C CA . ARG A 1 207 ? -10.798 2.087 4.213 1.00 97.19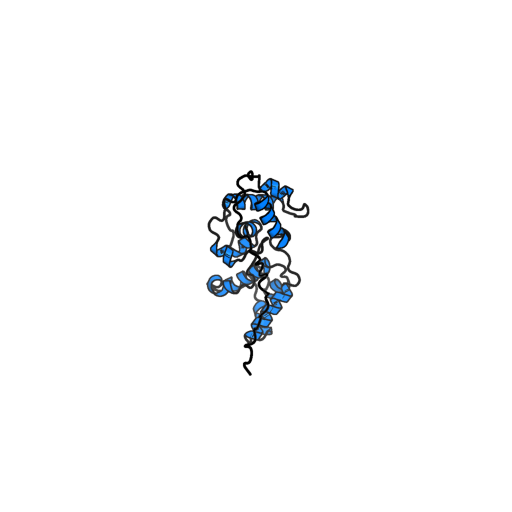 207 ARG A CA 1
ATOM 1577 C C . ARG A 1 207 ? -10.399 0.638 3.942 1.00 97.19 207 ARG A C 1
ATOM 1579 O O . ARG A 1 207 ? -10.740 -0.228 4.736 1.00 97.19 207 ARG A O 1
ATOM 1586 N N . GLY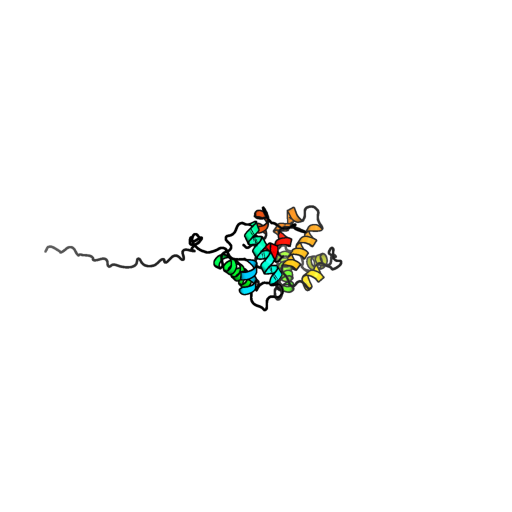 A 1 208 ? -9.704 0.358 2.840 1.00 97.50 208 GLY A N 1
ATOM 1587 C CA . GLY A 1 208 ? -9.309 -0.998 2.483 1.00 97.50 208 GLY A CA 1
ATOM 1588 C C . GLY A 1 208 ? -8.291 -1.543 3.469 1.00 97.50 208 GLY A C 1
ATOM 1589 O O . GLY A 1 208 ? -8.570 -2.539 4.128 1.00 97.50 208 GLY A O 1
ATOM 1590 N N . GLY A 1 209 ? -7.154 -0.869 3.647 1.00 97.06 209 GLY A N 1
ATOM 1591 C CA . GLY A 1 209 ? -6.148 -1.350 4.593 1.00 97.06 209 GLY A CA 1
ATOM 1592 C C . GLY A 1 209 ? -6.618 -1.322 6.051 1.00 97.06 209 GLY A C 1
ATOM 1593 O O . GLY A 1 209 ? -6.214 -2.191 6.811 1.00 97.06 209 GLY A O 1
ATOM 1594 N N . LEU A 1 210 ? -7.521 -0.409 6.435 1.00 97.75 210 LEU A N 1
ATOM 1595 C CA . LEU A 1 210 ? -8.171 -0.456 7.749 1.00 97.75 210 LEU A CA 1
ATOM 1596 C C . LEU A 1 210 ? -9.064 -1.685 7.907 1.00 97.75 210 LEU A C 1
ATOM 1598 O O . LEU A 1 210 ? -9.010 -2.345 8.935 1.00 97.75 210 LEU A O 1
ATOM 1602 N N . TRP A 1 211 ? -9.901 -1.993 6.916 1.00 98.38 211 TRP A N 1
ATOM 1603 C CA . TRP A 1 211 ? -10.830 -3.114 7.011 1.00 98.38 211 TRP A CA 1
ATOM 1604 C C . TRP A 1 211 ? -10.131 -4.466 6.939 1.00 98.38 211 TRP A C 1
ATOM 1606 O O . TRP A 1 211 ? -10.486 -5.361 7.684 1.00 98.38 211 TRP A O 1
ATOM 1616 N N . PHE A 1 212 ? -9.133 -4.632 6.072 1.00 98.25 212 PHE A N 1
ATOM 1617 C CA . PHE A 1 212 ? -8.392 -5.893 6.006 1.00 98.25 212 PHE A CA 1
ATOM 1618 C C . PHE A 1 212 ? -7.369 -6.052 7.143 1.00 98.25 212 PHE A C 1
ATOM 1620 O O . PHE A 1 212 ? -6.915 -7.165 7.383 1.00 98.25 212 PHE A O 1
ATOM 1627 N N . GLY A 1 213 ? -6.964 -4.959 7.796 1.00 96.75 213 GLY A N 1
ATOM 1628 C CA . GLY A 1 213 ? -5.979 -4.972 8.883 1.00 96.75 213 GLY A CA 1
ATOM 1629 C C . GLY A 1 213 ? -6.576 -5.000 10.291 1.00 96.75 213 GLY A C 1
ATOM 1630 O O . GLY A 1 213 ? -5.830 -5.209 11.246 1.00 96.75 213 GLY A O 1
ATOM 1631 N N . THR A 1 214 ? -7.886 -4.773 10.416 1.00 95.94 214 THR A N 1
ATOM 1632 C CA . THR A 1 214 ? -8.647 -4.880 11.670 1.00 95.94 214 THR A CA 1
ATOM 1633 C C . THR A 1 214 ? -9.328 -6.236 11.734 1.00 95.94 214 THR A C 1
ATOM 1635 O O . THR A 1 214 ? -9.232 -6.874 12.806 1.00 95.94 214 THR A O 1
#

Foldseek 3Di:
DDDDDDDDDDDDDDDDDPPDPPPPPDDDPPPPFDADQQLVLQLVPQDPPQDPSNVLSVLLNCLCVLVVHRRGNVVSVVLVVLLCVQANVAQWDFDPCQLVVVLVVQVVVCVVVVHDPVVVLVVQCDAFPVRGGLNVQSNPDTTLLSQLVSVVRVLVVDVCSCVVPVVVRPQQFGTSNRAGLVQQQVVVPSLPDDDPDDLSNQCSDNSSVSNSND

pLDDT: mean 89.05, std 15.98, range [42.12, 98.56]

InterPro domains:
  IPR011673 Protein of unknown function DUF1615 [PF07759] (50-214)

Sequence (214 aa):
MSAASRLYPLPFLAVAILAGCSSQSGQPVSKGEKPVDVASVVRQKMPASVKDREAWAKDIATTFKSQGLAPTVENICSVLAVAQQESGYQADPVVPGLSKIAWQEIDRRAERLHIPLFLVHTALKINSPNGKSYSERLDTVKTEKQLSAIFDDFINMVPMGQTLFGSYNPVHTGGPMQVSIAFAEQHAKGYPWNMAGTVRQEVFTCRGGLWFGT

Radius of gyration: 26.38 Å; chains: 1; bounding box: 62×72×81 Å

Organism: Salmonella anatum (NCBI:txid58712)

Secondary structure (DSSP, 8-state):
--PPPPP-----------------------TTPPP--HHHHHHHHS-TT-TTHHHHHHHHHHHHHHHT----HHHHHHHHHHHHHHHSS-SS-B-TTHHHHHHHHHHHHHHHTT--HHHHHHHTTSBPTTSSBHHHHHHT--BHHHHHHHHHHHHTTSTTHHHHHGGG-S--EETTTTEEHHHHHHH-TT--S--SS-HHHHHTSHHHHHHHH-